Protein AF-0000000070749668 (afdb_homodimer)

Secondary structure (DSSP, 8-state):
-------EEEEEE----GGGHHHHHHHHHHHHHH-GGGEEEEEEEES-B-BTTB-SB-HHHHHHHHHHHHHHHTTS-EEEEEEHHHHHH-TTHHHHHTT-SEEEEEE-GGG-/-------EEEEEE----GGGHHHHHHHHHHHHHH-GGGEEEEEEEES-B-BTTB-SB-HHHHHHHHHHHHHHHTTS-EEEEEEHHHHHH-TTHHHHHTT-SEEEEEE-GGG-

Radius of gyration: 16.84 Å; Cα contacts (8 Å, |Δi|>4): 424; chains: 2; bounding box: 43×41×39 Å

Nearest PDB structures (foldseek):
  1g7v-assembly1_A  TM=6.050E-01  e=1.862E-02  Escherichia coli
  4jte-assembly1_C  TM=5.904E-01  e=2.946E-02  Neisseria meningitidis MC58
  3qpy-assembly1_C  TM=5.844E-01  e=4.366E-02  Neisseria meningitidis MC58
  3sz8-assembly1_B  TM=5.428E-01  e=2.759E-02  Burkholderia pseudomallei 1710b
  8ofw-assembly1_A  TM=6.321E-01  e=1.235E+00  Mycobacterium tuberculosis

Sequence (224 aa):
MAAAAGLRVAVGVQLCDPNRIDAEIKVVCDGYARNPWAVEAVYVGNEDLQNNGFGKYSADQLVGFINRVRSCVGKTPIGSVQRINEWLSANDAWKLANTVDSIGVNIYPFFMMAAAAGLRVAVGVQLCDPNRIDAEIKVVCDGYARNPWAVEAVYVGNEDLQNNGFGKYSADQLVGFINRVRSCVGKTPIGSVQRINEWLSANDAWKLANTVDSIGVNIYPFFM

InterPro domains:
  IPR017853 Glycoside hydrolase superfamily [SSF51445] (2-111)
  IPR050732 Beta-glucan modifying enzymes [PTHR16631] (2-111)

Foldseek 3Di:
DPPPPQQEDEEEAEDDDPVCLVVSLVVLLVVCVVCLVNYQEYAYEAQADDDPNGHPDHLVVSLVSQVSSCVRSDPRFYAHEHEPCCCVPPPCNVSRVVSGPDYHYDYDPVVD/DPPPPQPEDEEEAEDDDPVCLVVSLVVLLVVCVVCLPNYQEYAYEAQADDDPNGHPDHLVVSLVSQVSSCVRSDPRFYAHEHEPCCCVPPPCNVSRVVSGPDYHYDYDPVVD

Solvent-accessible surface area (backbone atoms only — not comparable to full-atom values): 12089 Å² total; per-residue (Å²): 130,80,73,75,79,62,68,36,27,36,37,35,35,36,84,80,48,87,90,40,49,70,60,34,51,50,51,52,39,54,56,41,71,74,46,57,87,48,46,59,28,40,24,46,36,65,54,26,56,45,38,97,90,36,48,80,33,51,44,67,55,48,47,52,51,42,53,58,51,44,71,63,51,61,86,46,45,39,26,34,29,28,36,56,62,36,66,73,64,22,91,47,33,62,61,41,59,72,72,36,60,28,41,30,33,40,43,45,52,87,78,98,130,82,72,75,80,61,68,36,25,36,36,35,36,36,84,82,47,88,92,41,47,70,61,35,50,48,52,53,39,54,56,40,70,74,46,57,88,50,47,59,30,40,24,46,35,64,52,26,58,45,38,97,92,36,48,80,32,51,46,66,56,49,46,52,51,43,53,59,50,43,70,62,50,61,85,47,45,38,26,34,28,29,36,54,63,37,66,72,64,23,91,47,35,63,63,42,61,71,71,37,61,28,40,32,33,40,43,44,49,85,79,98

Structure (mmCIF, N/CA/C/O backbone):
data_AF-0000000070749668-model_v1
#
loop_
_entity.id
_entity.type
_entity.pdbx_description
1 polymer 'glucan endo-1,3-beta-D-glucosidase'
#
loop_
_atom_site.group_PDB
_atom_site.id
_atom_site.type_symbol
_atom_site.label_atom_id
_atom_site.label_alt_id
_atom_site.label_comp_id
_atom_site.label_asym_id
_atom_site.label_entity_id
_atom_site.label_seq_id
_atom_site.pdbx_PDB_ins_code
_atom_site.Cartn_x
_atom_site.Cartn_y
_atom_site.Cartn_z
_atom_site.occupancy
_atom_site.B_iso_or_equiv
_atom_site.auth_seq_id
_atom_site.auth_comp_id
_atom_site.auth_asym_id
_atom_site.auth_atom_id
_atom_site.pdbx_PDB_model_num
ATOM 1 N N . MET A 1 1 ? 26.188 -14.203 13.422 1 19.78 1 MET A N 1
ATOM 2 C CA . MET A 1 1 ? 24.891 -14.203 14.078 1 19.78 1 MET A CA 1
ATOM 3 C C . MET A 1 1 ? 23.844 -13.477 13.234 1 19.78 1 MET A C 1
ATOM 5 O O . MET A 1 1 ? 24.094 -12.359 12.773 1 19.78 1 MET A O 1
ATOM 9 N N . ALA A 1 2 ? 23.125 -14.141 12.273 1 23.97 2 ALA A N 1
ATOM 10 C CA . ALA A 1 2 ? 22.359 -13.68 11.125 1 23.97 2 ALA A CA 1
ATOM 11 C C . ALA A 1 2 ? 21.391 -12.57 11.516 1 23.97 2 A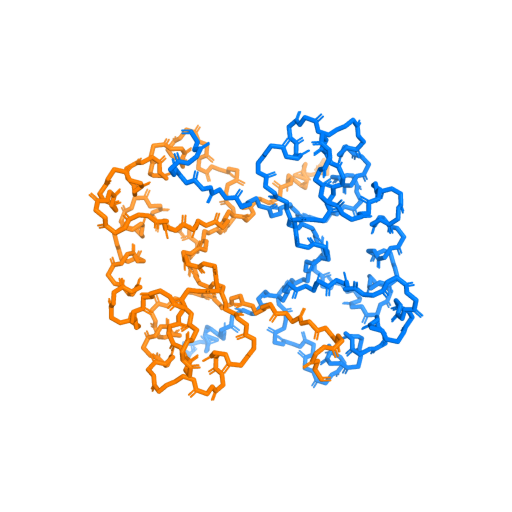LA A C 1
ATOM 13 O O . ALA A 1 2 ? 20.547 -12.758 12.406 1 23.97 2 ALA A O 1
ATOM 14 N N . ALA A 1 3 ? 21.656 -11.375 11.672 1 26.78 3 ALA A N 1
ATOM 15 C CA . ALA A 1 3 ? 20.844 -10.242 12.117 1 26.78 3 ALA A CA 1
ATOM 16 C C . ALA A 1 3 ? 19.391 -10.414 11.695 1 26.78 3 ALA A C 1
ATOM 18 O O . ALA A 1 3 ? 19.109 -10.883 10.594 1 26.78 3 ALA A O 1
ATOM 19 N N . ALA A 1 4 ? 18.359 -10.688 12.539 1 29.36 4 ALA A N 1
ATOM 20 C CA . ALA A 1 4 ? 16.938 -10.961 12.438 1 29.36 4 ALA A CA 1
ATOM 21 C C . ALA A 1 4 ? 16.297 -10.156 11.305 1 29.36 4 ALA A C 1
ATOM 23 O O . ALA A 1 4 ? 16.312 -8.922 11.328 1 29.36 4 ALA A O 1
ATOM 24 N N . ALA A 1 5 ? 16.547 -10.312 10.141 1 37.91 5 ALA A N 1
ATOM 25 C CA . ALA A 1 5 ? 15.992 -9.586 9 1 37.91 5 ALA A CA 1
ATOM 26 C C . ALA A 1 5 ? 14.562 -9.133 9.281 1 37.91 5 ALA A C 1
ATOM 28 O O . ALA A 1 5 ? 13.633 -9.938 9.266 1 37.91 5 ALA A O 1
ATOM 29 N N . GLY A 1 6 ? 14.367 -8.469 10.352 1 44.44 6 GLY A N 1
ATOM 30 C CA . GLY A 1 6 ? 13.133 -7.961 10.93 1 44.44 6 GLY A CA 1
ATOM 31 C C . GLY A 1 6 ? 12.125 -7.516 9.891 1 44.44 6 GLY A C 1
ATOM 32 O O . GLY A 1 6 ? 12.5 -7.023 8.828 1 44.44 6 GLY A O 1
ATOM 33 N N . LEU A 1 7 ? 10.961 -8.172 9.914 1 51 7 LEU A N 1
ATOM 34 C CA . LEU A 1 7 ? 9.812 -7.824 9.078 1 51 7 LEU A CA 1
ATOM 35 C C . LEU A 1 7 ? 9.633 -6.312 9 1 51 7 LEU A C 1
ATOM 37 O O . LEU A 1 7 ? 9.484 -5.652 10.031 1 51 7 LEU A O 1
ATOM 41 N N . ARG A 1 8 ? 9.969 -5.723 7.848 1 68.94 8 ARG A N 1
ATOM 42 C CA . ARG A 1 8 ? 9.727 -4.305 7.602 1 68.94 8 ARG A CA 1
ATOM 43 C C . ARG A 1 8 ? 8.258 -4.039 7.301 1 68.94 8 ARG A C 1
ATOM 45 O O . ARG A 1 8 ? 7.594 -4.855 6.652 1 68.94 8 ARG A O 1
ATOM 52 N N . VAL A 1 9 ? 7.711 -3.117 8.109 1 73.06 9 VAL A N 1
ATOM 53 C CA . VAL A 1 9 ? 6.293 -2.797 7.996 1 73.06 9 VAL A CA 1
ATOM 54 C C . VAL A 1 9 ? 6.117 -1.481 7.242 1 73.06 9 VAL A C 1
ATOM 56 O O . VAL A 1 9 ? 6.738 -0.474 7.586 1 73.06 9 VAL A O 1
ATOM 59 N N . ALA A 1 10 ? 5.492 -1.594 6.148 1 79.5 10 ALA A N 1
ATOM 60 C CA . ALA A 1 10 ? 4.984 -0.386 5.504 1 79.5 10 ALA A CA 1
ATOM 61 C C . ALA A 1 10 ? 3.527 -0.136 5.875 1 79.5 10 ALA A C 1
ATOM 63 O O . ALA A 1 10 ? 2.668 -0.993 5.656 1 79.5 10 ALA A O 1
ATOM 64 N N . VAL A 1 11 ? 3.307 1.024 6.469 1 79.88 11 VAL A N 1
ATOM 65 C CA . VAL A 1 11 ? 1.957 1.322 6.938 1 79.88 11 VAL A CA 1
ATOM 66 C C . VAL A 1 11 ? 1.273 2.279 5.961 1 79.88 11 VAL A C 1
ATOM 68 O O . VAL A 1 11 ? 1.835 3.316 5.605 1 79.88 11 VAL A O 1
ATOM 71 N N . GLY A 1 12 ? 0.168 1.823 5.465 1 81.75 12 GLY A N 1
ATOM 72 C CA . GLY A 1 12 ? -0.733 2.709 4.742 1 81.75 12 GLY A CA 1
ATOM 73 C C . GLY A 1 12 ? -1.832 3.283 5.621 1 81.75 12 GLY A C 1
ATOM 74 O O . GLY A 1 12 ? -2.459 2.557 6.395 1 81.75 12 GLY A O 1
ATOM 75 N N . VAL A 1 13 ? -1.997 4.598 5.543 1 82.38 13 VAL A N 1
ATOM 76 C CA . VAL A 1 13 ? -3.02 5.305 6.309 1 82.38 13 VAL A CA 1
ATOM 77 C C . VAL A 1 13 ? -4.066 5.883 5.363 1 82.38 13 VAL A C 1
ATOM 79 O O . VAL A 1 13 ? -3.734 6.652 4.457 1 82.38 13 VAL A O 1
ATOM 82 N N . GLN A 1 14 ? -5.293 5.453 5.535 1 79.5 14 GLN A N 1
ATOM 83 C CA . GLN A 1 14 ? -6.418 6.066 4.832 1 79.5 14 GLN A CA 1
ATOM 84 C C . GLN A 1 14 ? -7.238 6.945 5.77 1 79.5 14 GLN A C 1
ATOM 86 O O . GLN A 1 14 ? -7.871 6.445 6.703 1 79.5 14 GLN A O 1
ATOM 91 N N . LEU A 1 15 ? -7.102 8.203 5.422 1 80.69 15 LEU A N 1
ATOM 92 C CA . LEU A 1 15 ? -7.93 9.117 6.199 1 80.69 15 LEU A CA 1
ATOM 93 C C . LEU A 1 15 ? -9.367 9.117 5.684 1 80.69 15 LEU A C 1
ATOM 95 O O . LEU A 1 15 ? -9.602 9.242 4.48 1 80.69 15 LEU A O 1
ATOM 99 N N . CYS A 1 16 ? -10.305 8.906 6.492 1 79.69 16 CYS A N 1
ATOM 100 C CA . CYS A 1 16 ? -11.641 8.484 6.082 1 79.69 16 CYS A CA 1
ATOM 101 C C . CYS A 1 16 ? -12.648 9.609 6.262 1 79.69 16 CYS A C 1
ATOM 103 O O . CYS A 1 16 ? -13.516 9.812 5.41 1 79.69 16 CYS A O 1
ATOM 105 N N . ASP A 1 17 ? -12.586 10.289 7.352 1 84.62 17 ASP A N 1
ATOM 106 C CA . ASP A 1 17 ? -13.602 11.281 7.688 1 84.62 17 ASP A CA 1
ATOM 107 C C . ASP A 1 17 ? -13.008 12.688 7.711 1 84.62 17 ASP A C 1
ATOM 109 O O . ASP A 1 17 ? -12.281 13.047 8.633 1 84.62 17 ASP A O 1
ATOM 113 N N . PRO A 1 18 ? -13.43 13.477 6.816 1 84.69 18 PRO A N 1
ATOM 114 C CA . PRO A 1 18 ? -12.883 14.828 6.758 1 84.69 18 PRO A CA 1
ATOM 115 C C . PRO A 1 18 ? -13.133 15.625 8.039 1 84.69 18 PRO A C 1
ATOM 117 O O . PRO A 1 18 ? -12.383 16.562 8.344 1 84.69 18 PRO A O 1
ATOM 120 N N . ASN A 1 19 ? -14.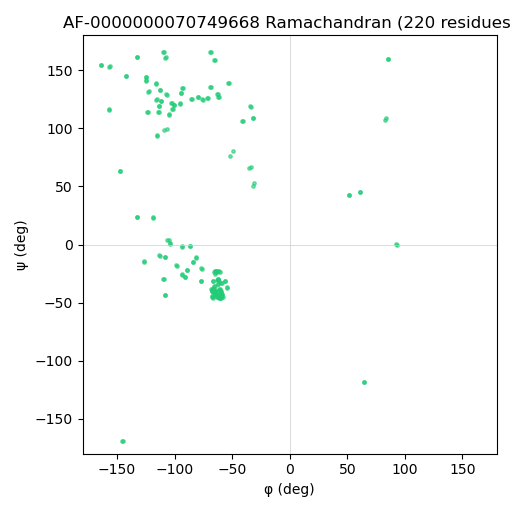133 15.242 8.766 1 89.06 19 ASN A N 1
ATOM 121 C CA . ASN A 1 19 ? -14.461 15.969 9.992 1 89.06 19 ASN A CA 1
ATOM 122 C C . ASN A 1 19 ? -13.664 15.453 11.18 1 89.06 19 ASN A C 1
ATOM 124 O O . ASN A 1 19 ? -13.727 16.031 12.273 1 89.06 19 ASN A O 1
ATOM 128 N N . ARG A 1 20 ? -12.852 14.453 10.922 1 90.81 20 ARG A N 1
ATOM 129 C CA . ARG A 1 20 ? -12.109 13.859 12.023 1 90.81 20 ARG A CA 1
ATOM 130 C C . ARG A 1 20 ? -10.641 13.68 11.664 1 90.81 20 ARG A C 1
ATOM 132 O O . ARG A 1 20 ? -9.953 12.836 12.242 1 90.81 20 ARG A O 1
ATOM 139 N N . ILE A 1 21 ? -10.203 14.43 10.773 1 91.44 21 ILE A N 1
ATOM 140 C CA . ILE A 1 21 ? -8.844 14.281 10.258 1 91.44 21 ILE A CA 1
ATOM 141 C C . ILE A 1 21 ? -7.84 14.484 11.391 1 91.44 21 ILE A C 1
ATOM 143 O O . ILE A 1 21 ? -6.891 13.711 11.531 1 91.44 21 ILE A O 1
ATOM 147 N N . ASP A 1 22 ? -8.125 15.445 12.266 1 92.81 22 ASP A N 1
ATOM 148 C CA . ASP A 1 22 ? -7.211 15.711 13.367 1 92.81 22 ASP A CA 1
ATOM 149 C C . ASP A 1 22 ? -7.082 14.492 14.281 1 92.81 22 ASP A C 1
ATOM 151 O O . ASP A 1 22 ? -5.973 14.094 14.641 1 92.81 22 ASP A O 1
ATOM 155 N N . ALA A 1 23 ? -8.18 13.953 14.57 1 92.5 23 ALA A N 1
ATOM 156 C CA . ALA A 1 23 ? -8.195 12.789 15.453 1 92.5 23 ALA A CA 1
ATOM 157 C C . ALA A 1 23 ? -7.531 11.594 14.773 1 92.5 23 ALA A C 1
ATOM 159 O O . ALA A 1 23 ? -6.801 10.836 15.422 1 92.5 23 ALA A O 1
ATOM 160 N N . GLU A 1 24 ? -7.793 11.438 13.5 1 92.19 24 GLU A N 1
ATOM 161 C CA . GLU A 1 24 ? -7.223 10.312 12.758 1 92.19 24 GLU A CA 1
ATOM 162 C C . GLU A 1 24 ? -5.703 10.422 12.672 1 92.19 24 GLU A C 1
ATOM 164 O O . GLU A 1 24 ? -4.988 9.438 12.883 1 92.19 24 GLU A O 1
ATOM 169 N N . ILE A 1 25 ? -5.207 11.609 12.477 1 94 25 ILE A N 1
ATOM 170 C CA . ILE A 1 25 ? -3.766 11.812 12.406 1 94 25 ILE A CA 1
ATOM 171 C C . ILE A 1 25 ? -3.143 11.57 13.781 1 94 25 ILE A C 1
ATOM 173 O O . ILE A 1 25 ? -2.066 10.977 13.883 1 94 25 ILE A O 1
ATOM 177 N N . LYS A 1 26 ? -3.787 11.977 14.82 1 93.81 26 LYS A N 1
ATOM 178 C CA . LYS A 1 26 ? -3.285 11.719 16.172 1 93.81 26 LYS A CA 1
ATOM 179 C C . LYS A 1 26 ? -3.156 10.219 16.422 1 93.81 26 LYS A C 1
ATOM 181 O O . LYS A 1 26 ? -2.176 9.773 17.016 1 93.81 26 LYS A O 1
ATOM 186 N N . VAL A 1 27 ? -4.121 9.453 15.969 1 90.38 27 VAL A N 1
ATOM 187 C CA . VAL A 1 27 ? -4.105 8.008 16.156 1 90.38 27 VAL A CA 1
ATOM 188 C C . VAL A 1 27 ? -2.898 7.406 15.445 1 90.38 27 VAL A C 1
ATOM 190 O O . VAL A 1 27 ? -2.203 6.547 15.992 1 90.38 27 VAL A O 1
ATOM 193 N N . VAL A 1 28 ? -2.668 7.871 14.234 1 90.88 28 VAL A N 1
ATOM 194 C CA . VAL A 1 28 ? -1.525 7.41 13.453 1 90.88 28 VAL A CA 1
ATOM 195 C C . VAL A 1 28 ? -0.229 7.738 14.188 1 90.88 28 VAL A C 1
ATOM 197 O O . VAL A 1 28 ? 0.634 6.875 14.352 1 90.88 28 VAL A O 1
ATOM 200 N N . CYS A 1 29 ? -0.105 8.953 14.719 1 94.06 29 CYS A N 1
ATOM 201 C CA . CYS A 1 29 ? 1.102 9.414 15.398 1 94.06 29 CYS A CA 1
ATOM 202 C C . CYS A 1 29 ? 1.323 8.641 16.688 1 94.06 29 CYS A C 1
ATOM 204 O O . CYS A 1 29 ? 2.447 8.242 17 1 94.06 29 CYS A O 1
ATOM 206 N N . ASP A 1 30 ? 0.246 8.406 17.406 1 92.94 30 ASP A N 1
ATOM 207 C CA . ASP A 1 30 ? 0.339 7.625 18.641 1 92.94 30 ASP A CA 1
ATOM 208 C C . ASP A 1 30 ? 0.783 6.191 18.344 1 92.94 30 ASP A C 1
ATOM 210 O O . ASP A 1 30 ? 1.607 5.633 19.078 1 92.94 30 ASP A O 1
ATOM 214 N N . GLY A 1 31 ? 0.242 5.59 17.359 1 88.81 31 GLY A N 1
ATOM 215 C CA . GLY A 1 31 ? 0.635 4.246 16.969 1 88.81 31 GLY A CA 1
ATOM 216 C C . GLY A 1 31 ? 2.094 4.145 16.562 1 88.81 31 GLY A C 1
ATOM 217 O O . GLY A 1 31 ? 2.795 3.219 16.969 1 88.81 31 GLY A O 1
ATOM 218 N N . TYR A 1 32 ? 2.512 5.078 15.781 1 91.62 32 TYR A N 1
ATOM 219 C CA . TYR A 1 32 ? 3.906 5.129 15.352 1 91.62 32 TYR A CA 1
ATOM 220 C C . TYR A 1 32 ? 4.836 5.246 16.547 1 91.62 32 TYR A C 1
ATOM 222 O O . TYR A 1 32 ? 5.855 4.555 16.625 1 91.62 32 TYR A O 1
ATOM 230 N N . ALA A 1 33 ? 4.477 6.082 17.5 1 93 33 ALA A N 1
ATOM 231 C CA . ALA A 1 33 ? 5.328 6.367 18.656 1 93 33 ALA A CA 1
ATOM 232 C C . ALA A 1 33 ? 5.547 5.117 19.5 1 93 33 ALA A C 1
ATOM 234 O O . ALA A 1 33 ? 6.562 4.992 20.188 1 93 33 ALA A O 1
ATOM 235 N N . ARG A 1 34 ? 4.668 4.184 19.391 1 90.62 34 ARG A N 1
ATOM 236 C CA . ARG A 1 34 ? 4.766 2.98 20.203 1 90.62 34 ARG A CA 1
ATOM 237 C C . ARG A 1 34 ? 5.824 2.029 19.656 1 90.62 34 ARG A C 1
ATOM 239 O O . ARG A 1 34 ? 6.441 1.274 20.406 1 90.62 34 ARG A O 1
ATOM 246 N N . ASN A 1 35 ? 6.031 2.018 18.344 1 87.5 35 ASN A N 1
ATOM 247 C CA . ASN A 1 35 ? 6.996 1.112 17.719 1 87.5 35 ASN A CA 1
ATOM 248 C C . ASN A 1 35 ? 7.641 1.736 16.484 1 87.5 35 ASN A C 1
ATOM 250 O O . ASN A 1 35 ? 7.586 1.163 15.398 1 87.5 35 ASN A O 1
ATOM 254 N N . PRO A 1 36 ? 8.375 2.822 16.656 1 88.81 36 PRO A N 1
ATOM 255 C CA . PRO A 1 36 ? 8.945 3.49 15.477 1 88.81 36 PRO A CA 1
ATOM 256 C C . PRO A 1 36 ? 9.969 2.625 14.742 1 88.81 36 PRO A C 1
ATOM 258 O O . PRO A 1 36 ? 10.102 2.725 13.523 1 88.81 36 PRO A O 1
ATOM 261 N N . TRP A 1 37 ? 10.547 1.694 15.406 1 87.5 37 TRP A N 1
ATOM 262 C CA . TRP A 1 37 ? 11.602 0.861 14.836 1 87.5 37 TRP A CA 1
ATOM 263 C C . TRP A 1 37 ? 11.008 -0.183 13.891 1 87.5 37 TRP A C 1
ATOM 265 O O . TRP A 1 37 ? 11.719 -0.734 13.047 1 87.5 37 TRP A O 1
ATOM 275 N N . ALA A 1 38 ? 9.727 -0.459 14.055 1 84.06 38 ALA A N 1
ATOM 276 C CA . ALA A 1 38 ? 9.078 -1.491 13.258 1 84.06 38 ALA A CA 1
ATOM 277 C C . ALA A 1 38 ? 8.625 -0.934 11.906 1 84.06 38 ALA A C 1
ATOM 279 O O . ALA A 1 38 ? 8.32 -1.693 10.984 1 84.06 38 ALA A O 1
ATOM 280 N N . VAL A 1 39 ? 8.578 0.406 11.766 1 89.12 39 VAL A N 1
ATOM 281 C CA . VAL A 1 39 ? 7.961 1.033 10.602 1 89.12 39 VAL A CA 1
ATOM 282 C C . VAL A 1 39 ? 9.047 1.462 9.617 1 89.12 39 VAL A C 1
ATOM 284 O O . VAL A 1 39 ? 9.891 2.301 9.938 1 89.12 39 VAL A O 1
ATOM 287 N N . GLU A 1 40 ? 8.945 0.901 8.414 1 88.19 40 GLU A N 1
ATOM 288 C CA . GLU A 1 40 ? 9.938 1.209 7.395 1 88.19 40 GLU A CA 1
ATOM 289 C C . GLU A 1 40 ? 9.508 2.4 6.547 1 88.19 40 GLU A C 1
ATOM 291 O O . GLU A 1 40 ? 10.344 3.127 6.012 1 88.19 40 GLU A O 1
ATOM 296 N N . ALA A 1 41 ? 8.258 2.559 6.461 1 91 41 ALA A N 1
ATOM 297 C CA . ALA A 1 41 ? 7.684 3.664 5.695 1 91 41 ALA A CA 1
ATOM 298 C C . ALA A 1 41 ? 6.219 3.879 6.051 1 91 41 ALA A C 1
ATOM 300 O O . ALA A 1 41 ? 5.539 2.953 6.5 1 91 41 ALA A O 1
ATOM 301 N N . VAL A 1 42 ? 5.75 5.09 5.859 1 93.12 42 VAL A N 1
ATOM 302 C CA . VAL A 1 42 ? 4.344 5.438 6.051 1 93.12 42 VAL A CA 1
ATOM 303 C C . VAL A 1 42 ? 3.777 6.027 4.762 1 93.12 42 VAL A C 1
ATOM 305 O O . VAL A 1 42 ? 4.387 6.914 4.156 1 93.12 42 VAL A O 1
ATOM 308 N N . TYR A 1 43 ? 2.68 5.562 4.359 1 93.5 43 TYR A N 1
ATOM 309 C CA . TYR A 1 43 ? 1.983 6.07 3.184 1 93.5 43 TYR A CA 1
ATOM 310 C C . TYR A 1 43 ? 0.648 6.695 3.568 1 93.5 43 TYR A C 1
ATOM 312 O O . TYR A 1 43 ? -0.191 6.047 4.195 1 93.5 43 TYR A O 1
ATOM 320 N N . VAL A 1 44 ? 0.491 7.941 3.162 1 94.75 44 VAL A N 1
ATOM 321 C CA . VAL A 1 44 ? -0.718 8.68 3.51 1 94.75 44 VAL A CA 1
ATOM 322 C C . VAL A 1 44 ? -1.605 8.828 2.277 1 94.75 44 VAL A C 1
ATOM 324 O O . VAL A 1 44 ? -1.138 9.25 1.216 1 94.75 44 VAL A O 1
ATOM 327 N N . GLY A 1 45 ? -2.861 8.477 2.459 1 90.62 45 GLY A N 1
ATOM 328 C CA . GLY A 1 45 ? -3.791 8.516 1.342 1 90.62 45 GLY A CA 1
ATOM 329 C C . GLY A 1 45 ? -3.729 7.277 0.468 1 90.62 45 GLY A C 1
ATOM 330 O O . GLY A 1 45 ? -2.785 7.102 -0.306 1 90.62 45 GLY A O 1
ATOM 331 N N . ASN A 1 46 ? -4.699 6.434 0.541 1 87.94 46 ASN A N 1
ATOM 332 C CA . ASN A 1 46 ? -4.816 5.23 -0.277 1 87.94 46 ASN A CA 1
ATOM 333 C C . ASN A 1 46 ? -5.902 5.379 -1.339 1 87.94 46 ASN A C 1
ATOM 335 O O . ASN A 1 46 ? -7.09 5.23 -1.043 1 87.94 46 ASN A O 1
ATOM 339 N N . GLU A 1 47 ? -5.406 5.684 -2.506 1 87.88 47 GLU A N 1
ATOM 340 C CA . GLU A 1 47 ? -6.32 5.832 -3.635 1 87.88 47 GLU A CA 1
ATOM 341 C C . GLU A 1 47 ? -7.328 6.953 -3.385 1 87.88 47 GLU A C 1
ATOM 343 O O . GLU A 1 47 ? -8.516 6.801 -3.67 1 87.88 47 GLU A O 1
ATOM 348 N N . ASP A 1 48 ? -6.77 8.133 -2.859 1 91.31 48 ASP A N 1
ATOM 349 C CA . ASP A 1 48 ? -7.648 9.195 -2.373 1 91.31 48 ASP A CA 1
ATOM 350 C C . ASP A 1 48 ? -7.543 10.438 -3.248 1 91.31 48 ASP A C 1
ATOM 352 O O . ASP A 1 48 ? -8.352 11.367 -3.125 1 91.31 48 ASP A O 1
ATOM 356 N N . LEU A 1 49 ? -6.578 10.438 -4.125 1 94.44 49 LEU A N 1
ATOM 357 C CA . LEU A 1 49 ? -6.375 11.633 -4.934 1 94.44 49 LEU A CA 1
ATOM 358 C C . LEU A 1 49 ? -7.5 11.805 -5.949 1 94.44 49 LEU A C 1
ATOM 360 O O . LEU A 1 49 ? -7.793 10.883 -6.715 1 94.44 49 LEU A O 1
ATOM 364 N N . GLN A 1 50 ? -8.078 12.93 -5.922 1 94.19 50 GLN A N 1
ATOM 365 C CA . GLN A 1 50 ? -9.164 13.234 -6.84 1 94.19 50 GLN A CA 1
ATOM 366 C C . GLN A 1 50 ? -8.703 13.172 -8.289 1 94.19 50 GLN A C 1
ATOM 368 O O . GLN A 1 50 ? -7.691 13.781 -8.648 1 94.19 50 GLN A O 1
ATOM 373 N N . ASN A 1 51 ? -9.445 12.383 -9.047 1 93.5 51 ASN A N 1
ATOM 374 C CA . ASN A 1 51 ? -9.211 12.25 -10.477 1 93.5 51 ASN A CA 1
ATOM 375 C C . ASN A 1 51 ? -10.469 11.766 -11.203 1 93.5 51 ASN A C 1
ATOM 377 O O . ASN A 1 51 ? -10.945 10.656 -10.961 1 93.5 51 ASN A O 1
ATOM 381 N N . ASN A 1 52 ? -11.008 12.594 -12.086 1 92.56 52 ASN A N 1
ATOM 382 C CA . ASN A 1 52 ? -12.133 12.242 -12.938 1 92.56 52 ASN A CA 1
ATOM 383 C C . ASN A 1 52 ? -13.297 11.672 -12.125 1 92.56 52 ASN A C 1
ATOM 385 O O . ASN A 1 52 ? -13.852 10.633 -12.469 1 92.56 52 ASN A O 1
ATOM 389 N N . GLY A 1 53 ? -13.609 12.242 -11 1 89.75 53 GLY A N 1
ATOM 390 C CA . GLY A 1 53 ? -14.766 11.875 -10.203 1 89.75 53 GLY A CA 1
ATOM 391 C C . GLY A 1 53 ? -14.445 10.844 -9.141 1 89.75 53 GLY A C 1
ATOM 392 O O . GLY A 1 53 ? -15.328 10.438 -8.375 1 89.75 53 GLY A O 1
ATOM 393 N N . PHE A 1 54 ? -13.156 10.453 -9.125 1 89.31 54 PHE A N 1
ATOM 394 C CA . PHE A 1 54 ? -12.727 9.516 -8.102 1 89.31 54 PHE A CA 1
ATOM 395 C C . PHE A 1 54 ? -11.859 10.211 -7.059 1 89.31 54 PHE A C 1
ATOM 397 O O . PHE A 1 54 ? -11.438 11.352 -7.258 1 89.31 54 PHE A O 1
ATOM 404 N N . GLY A 1 55 ? -11.75 9.539 -5.887 1 90 55 GLY A N 1
ATOM 405 C CA . GLY A 1 55 ? -10.898 10.094 -4.848 1 90 55 GLY A CA 1
ATOM 406 C C . GLY A 1 55 ? -11.602 11.125 -3.98 1 90 55 GLY A C 1
ATOM 407 O O . GLY A 1 55 ? -12.531 11.789 -4.434 1 90 55 GLY A O 1
ATOM 408 N N . LYS A 1 56 ? -11.078 11.359 -2.836 1 91.81 56 LYS A N 1
ATOM 409 C CA . LYS A 1 56 ? -11.766 12.156 -1.828 1 91.81 56 LYS A CA 1
ATOM 410 C C . LYS A 1 56 ? -11.078 13.508 -1.64 1 91.81 56 LYS A C 1
ATOM 412 O O . LYS A 1 56 ? -11.734 14.508 -1.327 1 91.81 56 LYS A O 1
ATOM 417 N N . TYR A 1 57 ? -9.797 13.539 -1.861 1 94.5 57 TYR A N 1
ATOM 418 C CA . TYR A 1 57 ? -9.039 14.719 -1.446 1 94.5 57 TYR A CA 1
ATOM 419 C C . TYR A 1 57 ? -8.266 15.305 -2.617 1 94.5 57 TYR A C 1
ATOM 421 O O . TYR A 1 57 ? -7.809 14.578 -3.5 1 94.5 57 TYR A O 1
ATOM 429 N N . SER A 1 58 ? -8.18 16.625 -2.609 1 95.06 58 SER A N 1
ATOM 430 C CA . SER A 1 58 ? -7.277 17.297 -3.545 1 95.06 58 SER A CA 1
ATOM 431 C C . SER A 1 58 ? -5.816 17.016 -3.197 1 95.06 58 SER A C 1
ATOM 433 O O . SER A 1 58 ? -5.508 16.594 -2.082 1 95.06 58 SER A O 1
ATOM 435 N N . ALA A 1 59 ? -4.926 17.344 -4.168 1 96.19 59 ALA A N 1
ATOM 436 C CA . ALA A 1 59 ? -3.496 17.188 -3.9 1 96.19 59 ALA A CA 1
ATOM 437 C C . ALA A 1 59 ? -3.062 18.078 -2.734 1 96.19 59 ALA A C 1
ATOM 439 O O . ALA A 1 59 ? -2.279 17.641 -1.882 1 96.19 59 ALA A O 1
ATOM 440 N N . ASP A 1 60 ? -3.615 19.281 -2.662 1 97.06 60 ASP A N 1
ATOM 441 C CA . ASP A 1 60 ? -3.246 20.203 -1.588 1 97.06 60 ASP A CA 1
ATOM 442 C C . ASP A 1 60 ? -3.68 19.656 -0.229 1 97.06 60 ASP A C 1
ATOM 444 O O . ASP A 1 60 ? -2.943 19.766 0.753 1 97.06 60 ASP A O 1
ATOM 448 N N . GLN A 1 61 ? -4.844 19.094 -0.179 1 95.75 61 GLN A N 1
ATOM 449 C CA . GLN A 1 61 ? -5.312 18.5 1.066 1 95.75 61 GLN A CA 1
ATOM 450 C C . GLN A 1 61 ? -4.414 17.328 1.485 1 95.75 61 GLN A C 1
ATOM 452 O O . GLN A 1 61 ? -4.004 17.25 2.643 1 95.75 61 GLN A O 1
ATOM 457 N N . LEU A 1 62 ? -4.09 16.484 0.528 1 96.31 62 LEU A N 1
ATOM 458 C CA . LEU A 1 62 ? -3.232 15.344 0.826 1 96.31 62 LEU A CA 1
ATOM 459 C C . LEU A 1 62 ? -1.845 15.805 1.262 1 96.31 62 LEU A C 1
ATOM 461 O O . LEU A 1 62 ? -1.27 15.25 2.201 1 96.31 62 LEU A O 1
ATOM 465 N N . VAL A 1 63 ? -1.293 16.844 0.606 1 97.31 63 VAL A N 1
ATOM 466 C CA . VAL A 1 63 ? -0.004 17.406 0.996 1 97.31 63 V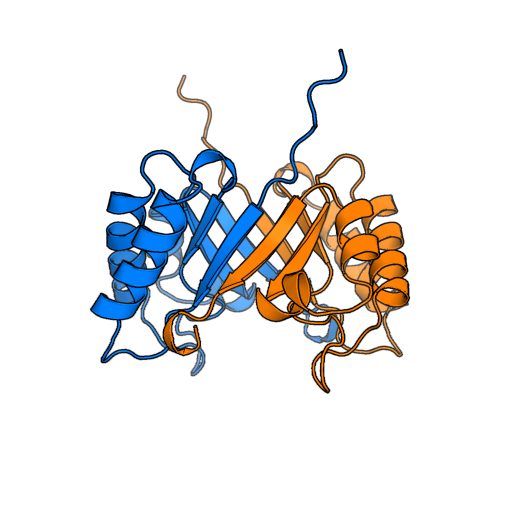AL A CA 1
ATOM 467 C C . VAL A 1 63 ? -0.066 17.891 2.443 1 97.31 63 VAL A C 1
ATOM 469 O O . VAL A 1 63 ? 0.854 17.641 3.227 1 97.31 63 VAL A O 1
ATOM 472 N N . GLY A 1 64 ? -1.173 18.547 2.783 1 96.94 64 GLY A N 1
ATOM 473 C CA . GLY A 1 64 ? -1.356 18.969 4.16 1 96.94 64 GLY A CA 1
ATOM 474 C C . GLY A 1 64 ? -1.351 17.812 5.148 1 96.94 64 GLY A C 1
ATOM 475 O O . GLY A 1 64 ? -0.688 17.891 6.184 1 96.94 64 GLY A O 1
ATOM 476 N N . PHE A 1 65 ? -2.078 16.75 4.824 1 95.94 65 PHE A N 1
ATOM 477 C CA . PHE A 1 65 ? -2.123 15.57 5.688 1 95.94 65 PHE A CA 1
ATOM 478 C C . PHE A 1 65 ? -0.743 14.938 5.812 1 95.94 65 PHE A C 1
ATOM 480 O O . PHE A 1 65 ? -0.316 14.578 6.914 1 95.94 65 PHE A O 1
ATOM 487 N N . ILE A 1 66 ? -0.057 14.836 4.703 1 96.44 66 ILE A N 1
ATOM 488 C CA . ILE A 1 66 ? 1.271 14.242 4.66 1 96.44 66 ILE A CA 1
ATOM 489 C C . ILE A 1 66 ? 2.221 15.016 5.566 1 96.44 66 ILE A C 1
ATOM 491 O O . ILE A 1 66 ? 2.955 14.43 6.363 1 96.44 66 ILE A O 1
ATOM 495 N N . ASN A 1 67 ? 2.182 16.312 5.484 1 97.44 67 ASN A N 1
ATOM 496 C CA . ASN A 1 67 ? 3.074 17.141 6.289 1 97.44 67 ASN A CA 1
ATOM 497 C C . ASN A 1 67 ? 2.777 17 7.777 1 97.44 67 ASN A C 1
ATOM 499 O O . ASN A 1 67 ? 3.695 17.016 8.602 1 97.44 67 ASN A O 1
ATOM 503 N N . ARG A 1 68 ? 1.564 16.859 8.094 1 96.44 68 ARG A N 1
ATOM 504 C CA . ARG A 1 68 ? 1.187 16.672 9.492 1 96.44 68 ARG A CA 1
ATOM 505 C C . ARG A 1 68 ? 1.689 15.328 10.008 1 96.44 68 ARG A C 1
ATOM 507 O O . ARG A 1 68 ? 2.223 15.242 11.117 1 96.44 68 ARG A O 1
ATOM 514 N N . VAL A 1 69 ? 1.525 14.273 9.211 1 96.5 69 VAL A N 1
ATOM 515 C CA . VAL A 1 69 ? 2.008 12.953 9.625 1 96.5 69 VAL A CA 1
ATOM 516 C C . VAL A 1 69 ? 3.535 12.953 9.672 1 96.5 69 VAL A C 1
ATOM 518 O O . VAL A 1 69 ? 4.137 12.398 10.586 1 96.5 69 VAL A O 1
ATOM 521 N N . ARG A 1 70 ? 4.176 13.602 8.695 1 96.75 70 ARG A N 1
ATOM 522 C CA . ARG A 1 70 ? 5.633 13.695 8.648 1 96.75 70 ARG A CA 1
ATOM 523 C C . ARG A 1 70 ? 6.184 14.258 9.953 1 96.75 70 ARG A C 1
ATOM 525 O O . ARG A 1 70 ? 7.219 13.805 10.445 1 96.75 70 ARG A O 1
ATOM 532 N N . SER A 1 71 ? 5.516 15.164 10.508 1 96.81 71 SER A N 1
ATOM 533 C CA . SER A 1 71 ? 5.988 15.828 11.719 1 96.81 71 SER A CA 1
ATOM 534 C C . SER A 1 71 ? 6.098 14.844 12.875 1 96.81 71 SER A C 1
ATOM 536 O O . SER A 1 71 ? 6.914 15.031 13.781 1 96.81 71 SER A O 1
ATOM 538 N N . CYS A 1 72 ? 5.363 13.766 12.82 1 95.12 72 CYS A N 1
ATOM 539 C CA . CYS A 1 72 ? 5.383 12.875 13.977 1 95.12 72 CYS A CA 1
ATOM 540 C C . CYS A 1 72 ? 6.145 11.594 13.664 1 95.12 72 CYS A C 1
ATOM 542 O O . CYS A 1 72 ? 6.488 10.836 14.578 1 95.12 72 CYS A O 1
ATOM 544 N N . VAL A 1 73 ? 6.477 11.375 12.359 1 95.12 73 VAL A N 1
ATOM 545 C CA . VAL A 1 73 ? 7.152 10.117 12.078 1 95.12 73 VAL A CA 1
ATOM 546 C C . VAL A 1 73 ? 8.641 10.359 11.859 1 95.12 73 VAL A C 1
ATOM 548 O O . VAL A 1 73 ? 9.398 9.43 11.562 1 95.12 73 VAL A O 1
ATOM 551 N N . GLY A 1 74 ? 9.062 11.555 11.977 1 92.19 74 GLY A N 1
ATOM 552 C CA . GLY A 1 74 ? 10.477 11.891 11.969 1 92.19 74 GLY A CA 1
ATOM 553 C C . GLY A 1 74 ? 11.164 11.586 10.656 1 92.19 74 GLY A C 1
ATOM 554 O O . GLY A 1 74 ? 10.734 12.055 9.602 1 92.19 74 GLY A O 1
ATOM 555 N N . LYS A 1 75 ? 12.148 10.68 10.742 1 93.38 75 LYS A N 1
ATOM 556 C CA . LYS A 1 75 ? 12.992 10.406 9.586 1 93.38 75 LYS A CA 1
ATOM 557 C C . LYS A 1 75 ? 12.453 9.219 8.789 1 93.38 75 LYS A C 1
ATOM 559 O O . LYS A 1 75 ? 12.984 8.883 7.727 1 93.38 75 LYS A O 1
ATOM 564 N N . THR A 1 76 ? 11.398 8.648 9.281 1 93 76 THR A N 1
ATOM 565 C CA . THR A 1 76 ? 10.805 7.551 8.531 1 93 76 THR A CA 1
ATOM 566 C C . THR A 1 76 ? 10.32 8.031 7.168 1 93 76 THR A C 1
ATOM 568 O O . THR A 1 76 ? 9.617 9.039 7.07 1 93 76 THR A O 1
ATOM 571 N N . PRO A 1 77 ? 10.719 7.297 6.062 1 92.88 77 PRO A N 1
ATOM 572 C CA . PRO A 1 77 ? 10.219 7.68 4.738 1 92.88 77 PRO A CA 1
ATOM 573 C C . PRO A 1 77 ? 8.695 7.773 4.688 1 92.88 77 PRO A C 1
ATOM 575 O O . PRO A 1 77 ? 8 6.957 5.301 1 92.88 77 PRO A O 1
ATOM 578 N N . ILE A 1 78 ? 8.234 8.82 3.988 1 94.12 78 ILE A N 1
ATOM 579 C CA . ILE A 1 78 ? 6.797 9.031 3.854 1 94.12 78 ILE A CA 1
ATOM 580 C C . ILE A 1 78 ? 6.426 9.117 2.375 1 94.12 78 ILE A C 1
ATOM 582 O O . ILE A 1 78 ? 7.191 9.656 1.567 1 94.12 78 ILE A O 1
ATOM 586 N N . GLY A 1 79 ? 5.301 8.531 2.062 1 94.44 79 GLY A N 1
ATOM 587 C CA . GLY A 1 79 ? 4.789 8.523 0.701 1 94.44 79 GLY A CA 1
ATOM 588 C C . GLY A 1 79 ? 3.273 8.594 0.631 1 94.44 79 GLY A C 1
ATOM 589 O O . GLY A 1 79 ? 2.617 8.938 1.617 1 94.44 79 GLY A O 1
ATOM 590 N N . SER A 1 80 ? 2.789 8.359 -0.565 1 94.75 80 SER A N 1
ATOM 591 C CA . SER A 1 80 ? 1.365 8.219 -0.849 1 94.75 80 SER A CA 1
ATOM 592 C C . SER A 1 80 ? 1.109 7.137 -1.891 1 94.75 80 SER A C 1
ATOM 594 O O . SER A 1 80 ? 1.897 6.969 -2.824 1 94.75 80 SER A O 1
ATOM 596 N N . VAL A 1 81 ? -0.023 6.453 -1.686 1 92.38 81 VAL A N 1
ATOM 597 C CA . VAL A 1 81 ? -0.365 5.379 -2.609 1 92.38 81 VAL A CA 1
ATOM 598 C C . VAL A 1 81 ? -1.593 5.77 -3.428 1 92.38 81 VAL A C 1
ATOM 600 O O . VAL A 1 81 ? -2.65 6.066 -2.867 1 92.38 81 VAL A O 1
ATOM 603 N N . GLN A 1 82 ? -1.412 5.738 -4.746 1 92.75 82 GLN A N 1
ATOM 604 C CA . GLN A 1 82 ? -2.496 5.988 -5.691 1 92.75 82 GLN A CA 1
ATOM 605 C C . GLN A 1 82 ? -2.518 4.934 -6.793 1 92.75 82 GLN A C 1
ATOM 607 O O . GLN A 1 82 ? -1.541 4.207 -6.984 1 92.75 82 GLN A O 1
ATOM 612 N N . ARG A 1 83 ? -3.68 4.828 -7.469 1 89.62 83 ARG A N 1
ATOM 613 C CA . ARG A 1 83 ? -3.684 4.023 -8.688 1 89.62 83 ARG A CA 1
ATOM 614 C C . ARG A 1 83 ? -2.799 4.645 -9.758 1 89.62 83 ARG A C 1
ATOM 616 O O . ARG A 1 83 ? -2.533 5.848 -9.727 1 89.62 83 ARG A O 1
ATOM 623 N N . ILE A 1 84 ? -2.436 3.842 -10.617 1 86.88 84 ILE A N 1
ATOM 624 C CA . ILE A 1 84 ? -1.559 4.328 -11.68 1 86.88 84 ILE A CA 1
ATOM 625 C C . ILE A 1 84 ? -2.248 5.457 -12.438 1 86.88 84 ILE A C 1
ATOM 627 O O . ILE A 1 84 ? -1.602 6.426 -12.844 1 86.88 84 ILE A O 1
ATOM 631 N N . ASN A 1 85 ? -3.525 5.449 -12.594 1 88.38 85 ASN A N 1
ATOM 632 C CA . ASN A 1 85 ? -4.254 6.469 -13.344 1 88.38 85 ASN A CA 1
ATOM 633 C C . ASN A 1 85 ? -4.184 7.828 -12.648 1 88.38 85 ASN A C 1
ATOM 635 O O . ASN A 1 85 ? -4.062 8.859 -13.312 1 88.38 85 ASN A O 1
ATOM 639 N N . GLU A 1 86 ? -4.238 7.832 -11.359 1 92.75 86 GLU A N 1
ATOM 640 C CA . GLU A 1 86 ? -4.148 9.102 -10.641 1 92.75 86 GLU A CA 1
ATOM 641 C C . GLU A 1 86 ? -2.764 9.727 -10.789 1 92.75 86 GLU A C 1
ATOM 643 O O . GLU A 1 86 ? -2.641 10.938 -10.969 1 92.75 86 GLU A O 1
ATOM 648 N N . TRP A 1 87 ? -1.759 8.883 -10.75 1 92.19 87 TRP A N 1
ATOM 649 C CA . TRP A 1 87 ? -0.402 9.406 -10.883 1 92.19 87 TRP A CA 1
ATOM 650 C C . TRP A 1 87 ? -0.174 9.977 -12.273 1 92.19 87 TRP A C 1
ATOM 652 O O . TRP A 1 87 ? 0.511 10.992 -12.43 1 92.19 87 TRP A O 1
ATOM 662 N N . LEU A 1 88 ? -0.837 9.398 -13.227 1 89.88 88 LEU A N 1
ATOM 663 C CA . LEU A 1 88 ? -0.542 9.758 -14.609 1 89.88 88 LEU A CA 1
ATOM 664 C C . LEU A 1 88 ? -1.468 10.867 -15.094 1 89.88 88 LEU A C 1
ATOM 666 O O . LEU A 1 88 ? -1.095 11.656 -15.961 1 89.88 88 LEU A O 1
ATOM 670 N N . SER A 1 89 ? -2.682 10.992 -14.508 1 93.19 89 SER A N 1
ATOM 671 C CA . SER A 1 89 ? -3.66 11.828 -15.195 1 93.19 89 SER A CA 1
ATOM 672 C C . SER A 1 89 ? -4.219 12.906 -14.273 1 93.19 89 SER A C 1
ATOM 674 O O . SER A 1 89 ? -4.863 13.852 -14.734 1 93.19 89 SER A O 1
ATOM 676 N N . ALA A 1 90 ? -3.994 12.781 -12.945 1 94.25 90 ALA A N 1
ATOM 677 C CA . ALA A 1 90 ? -4.473 13.859 -12.078 1 94.25 90 ALA A CA 1
ATOM 678 C C . ALA A 1 90 ? -3.662 15.133 -12.289 1 94.25 90 ALA A C 1
ATOM 680 O O . ALA A 1 90 ? -2.43 15.094 -12.328 1 94.25 90 ALA A O 1
ATOM 681 N N . ASN A 1 91 ? -4.285 16.25 -12.383 1 92.25 91 ASN A N 1
ATOM 682 C CA . ASN A 1 91 ? -3.66 17.531 -12.734 1 92.25 91 ASN A CA 1
ATOM 683 C C . ASN A 1 91 ? -2.611 17.938 -11.711 1 92.25 91 ASN A C 1
ATOM 685 O O . ASN A 1 91 ? -1.604 18.562 -12.062 1 92.25 91 ASN A O 1
ATOM 689 N N . ASP A 1 92 ? -2.783 17.594 -10.516 1 94.19 92 ASP A N 1
ATOM 690 C CA . ASP A 1 92 ? -1.9 18.109 -9.477 1 94.19 92 ASP A CA 1
ATOM 691 C C . ASP A 1 92 ? -1.144 16.984 -8.781 1 94.19 92 ASP A C 1
ATOM 693 O O . ASP A 1 92 ? -0.64 17.156 -7.672 1 94.19 92 ASP A O 1
ATOM 697 N N . ALA A 1 93 ? -1.011 15.867 -9.477 1 94.19 93 ALA A N 1
ATOM 698 C CA . ALA A 1 93 ? -0.292 14.734 -8.898 1 94.19 93 ALA A CA 1
ATOM 699 C C . ALA A 1 93 ? 1.166 15.086 -8.625 1 94.19 93 ALA A C 1
ATOM 701 O O . ALA A 1 93 ? 1.775 14.555 -7.695 1 94.19 93 ALA A O 1
ATOM 702 N N . TRP A 1 94 ? 1.706 15.984 -9.422 1 94.62 94 TRP A N 1
ATOM 703 C CA . TRP A 1 94 ? 3.1 16.391 -9.266 1 94.62 94 TRP A CA 1
ATOM 704 C C . TRP A 1 94 ? 3.33 17.047 -7.906 1 94.62 94 TRP A C 1
ATOM 706 O O . TRP A 1 94 ? 4.414 16.922 -7.328 1 94.62 94 TRP A O 1
ATOM 716 N N . LYS A 1 95 ? 2.396 17.75 -7.383 1 96.06 95 LYS A N 1
ATOM 717 C CA . LYS A 1 95 ? 2.52 18.344 -6.051 1 96.06 95 LYS A CA 1
ATOM 718 C C . LYS A 1 95 ? 2.725 17.266 -4.988 1 96.06 95 LYS A C 1
ATOM 720 O O . LYS A 1 95 ? 3.559 17.422 -4.094 1 96.06 95 LYS A O 1
ATOM 725 N N . LEU A 1 96 ? 1.925 16.234 -5.211 1 94.62 96 LEU A N 1
ATOM 726 C CA . LEU A 1 96 ? 2.027 15.117 -4.289 1 94.62 96 LEU A CA 1
ATOM 727 C C . LEU A 1 96 ? 3.377 14.414 -4.426 1 94.62 96 LEU A C 1
ATOM 729 O O . LEU A 1 96 ? 4.055 14.156 -3.43 1 94.62 96 LEU A O 1
ATOM 733 N N . ALA A 1 97 ? 3.801 14.164 -5.645 1 93.69 97 ALA A N 1
ATOM 734 C CA . ALA A 1 97 ? 5.055 13.469 -5.918 1 93.69 97 ALA A CA 1
ATOM 735 C C . ALA A 1 97 ? 6.246 14.258 -5.383 1 93.69 97 ALA A C 1
ATOM 737 O O . ALA A 1 97 ? 7.223 13.672 -4.906 1 93.69 97 ALA A O 1
ATOM 738 N N . ASN A 1 98 ? 6.156 15.555 -5.336 1 95.38 98 ASN A N 1
ATOM 739 C CA . ASN A 1 98 ? 7.25 16.406 -4.887 1 95.38 98 ASN A CA 1
ATOM 740 C C . A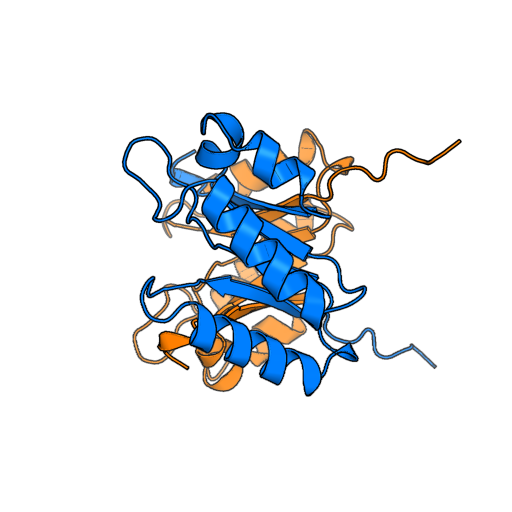SN A 1 98 ? 7.312 16.484 -3.365 1 95.38 98 ASN A C 1
ATOM 742 O O . ASN A 1 98 ? 8.297 16.969 -2.805 1 95.38 98 ASN A O 1
ATOM 746 N N . THR A 1 99 ? 6.363 16.016 -2.764 1 95.69 99 THR A N 1
ATOM 747 C CA . THR A 1 99 ? 6.262 16.172 -1.316 1 95.69 99 THR A CA 1
ATOM 748 C C . THR A 1 99 ? 6.746 14.906 -0.61 1 95.69 99 THR A C 1
ATOM 750 O O . THR A 1 99 ? 7.109 14.945 0.567 1 95.69 99 THR A O 1
ATOM 753 N N . VAL A 1 100 ? 6.793 13.812 -1.4 1 94.75 100 VAL A N 1
ATOM 754 C CA . VAL A 1 100 ? 6.992 12.531 -0.734 1 94.75 100 VAL A CA 1
ATOM 755 C C . VAL A 1 100 ? 8.383 12 -1.056 1 94.75 100 VAL A C 1
ATOM 757 O O . VAL A 1 100 ? 9.055 12.484 -1.971 1 94.75 100 VAL A O 1
ATOM 760 N N . ASP A 1 101 ? 8.766 10.953 -0.222 1 92.5 101 ASP A N 1
ATOM 761 C CA . ASP A 1 101 ? 10.047 10.273 -0.39 1 92.5 101 ASP A CA 1
ATOM 762 C C . ASP A 1 101 ? 9.922 9.094 -1.353 1 92.5 101 ASP A C 1
ATOM 764 O O . ASP A 1 101 ? 10.914 8.641 -1.916 1 92.5 101 ASP A O 1
ATOM 768 N N . SER A 1 102 ? 8.688 8.641 -1.463 1 90.12 102 SER A N 1
ATOM 769 C CA . SER A 1 102 ? 8.383 7.523 -2.354 1 90.12 102 SER A CA 1
ATOM 770 C C . SER A 1 102 ? 6.918 7.539 -2.783 1 90.12 102 SER A C 1
ATOM 772 O O . SER A 1 102 ? 6.066 8.086 -2.082 1 90.12 102 SER A O 1
ATOM 774 N N . ILE A 1 103 ? 6.73 6.953 -3.957 1 92.94 103 ILE A N 1
ATOM 775 C CA . ILE A 1 103 ? 5.355 6.844 -4.43 1 92.94 103 ILE A CA 1
ATOM 776 C C . ILE A 1 103 ? 4.934 5.375 -4.449 1 92.94 103 ILE A C 1
ATOM 778 O O . ILE A 1 103 ? 5.723 4.5 -4.805 1 92.94 103 ILE A O 1
ATOM 782 N N . GLY A 1 104 ? 3.74 5.105 -3.902 1 92.31 104 GLY A N 1
ATOM 783 C CA . GLY A 1 104 ? 3.066 3.828 -4.082 1 92.31 104 GLY A CA 1
ATOM 784 C C . GLY A 1 104 ? 2.088 3.826 -5.242 1 92.31 104 GLY A C 1
ATOM 785 O O . GLY A 1 104 ? 1.338 4.785 -5.43 1 92.31 104 GLY A O 1
ATOM 786 N N . VAL A 1 105 ? 2.195 2.732 -6.012 1 90.62 105 VAL A N 1
ATOM 787 C CA . VAL A 1 105 ? 1.326 2.633 -7.18 1 90.62 105 VAL A CA 1
ATOM 788 C C . VAL A 1 105 ? 0.507 1.346 -7.105 1 90.62 105 VAL A C 1
ATOM 790 O O . VAL A 1 105 ? 1.065 0.246 -7.117 1 90.62 105 VAL A O 1
ATOM 793 N N . ASN A 1 106 ? -0.812 1.484 -6.961 1 88.38 106 ASN A N 1
ATOM 794 C CA . ASN A 1 106 ? -1.692 0.326 -7.074 1 88.38 106 ASN A CA 1
ATOM 795 C C . ASN A 1 106 ? -2.074 0.051 -8.523 1 88.38 106 ASN A C 1
ATOM 797 O O . ASN A 1 106 ? -2.543 0.948 -9.227 1 88.38 106 ASN A O 1
ATOM 801 N N . ILE A 1 107 ? -1.789 -1.181 -8.883 1 86.69 107 ILE A N 1
ATOM 802 C CA . ILE A 1 107 ? -2.154 -1.586 -10.234 1 86.69 107 ILE A CA 1
ATOM 803 C C . ILE A 1 107 ? -3.191 -2.705 -10.172 1 86.69 107 ILE A C 1
ATOM 805 O O . ILE A 1 107 ? -3.121 -3.58 -9.312 1 86.69 107 ILE A O 1
ATOM 809 N N . TYR A 1 108 ? -4.195 -2.639 -11.055 1 85.12 108 TYR A N 1
ATOM 810 C CA . TYR A 1 108 ? -5.215 -3.652 -11.297 1 85.12 108 TYR A CA 1
ATOM 811 C C . TYR A 1 108 ? -5.094 -4.223 -12.703 1 85.12 108 TYR A C 1
ATOM 813 O O . TYR A 1 108 ? -5.605 -3.639 -13.664 1 85.12 108 TYR A O 1
ATOM 821 N N . PRO A 1 109 ? -4.375 -5.289 -12.688 1 80.62 109 PRO A N 1
ATOM 822 C CA . PRO A 1 109 ? -3.99 -5.766 -14.016 1 80.62 109 PRO A CA 1
ATOM 823 C C . PRO A 1 109 ? -5.191 -6.02 -14.93 1 80.62 109 PRO A C 1
ATOM 825 O O . PRO A 1 109 ? -5.098 -5.852 -16.141 1 80.62 109 PRO A O 1
ATOM 828 N N . PHE A 1 110 ? -6.344 -6.422 -14.359 1 75.5 110 PHE A N 1
ATOM 829 C CA . PHE A 1 110 ? -7.52 -6.621 -15.195 1 75.5 110 PHE A CA 1
ATOM 830 C C . PHE A 1 110 ? -8 -5.301 -15.789 1 75.5 110 PHE A C 1
ATOM 832 O O . PHE A 1 110 ? -8.617 -5.281 -16.859 1 75.5 110 PHE A O 1
ATOM 839 N N . PHE A 1 111 ? -7.652 -4.285 -15.141 1 65.69 111 PHE A N 1
ATOM 840 C CA . PHE A 1 111 ? -8.18 -3.002 -15.586 1 65.69 111 PHE A CA 1
ATOM 841 C C . PHE A 1 111 ? -7.102 -2.184 -16.281 1 65.69 111 PHE A C 1
ATOM 843 O O . PHE A 1 111 ? -7.285 -0.992 -16.547 1 65.69 111 PHE A O 1
ATOM 850 N N . MET A 1 112 ? -6.035 -2.9 -16.359 1 57.78 112 MET A N 1
ATOM 851 C CA . MET A 1 112 ? -5.008 -2.176 -17.109 1 57.78 112 MET A CA 1
ATOM 852 C C . MET A 1 112 ? -5.082 -2.5 -18.594 1 57.78 112 MET A C 1
ATOM 854 O O . MET A 1 112 ? -5.582 -3.561 -18.984 1 57.78 112 MET A O 1
ATOM 858 N N . MET B 1 1 ? 28.062 15.508 -5.492 1 19.91 1 MET B N 1
ATOM 859 C CA . MET B 1 1 ? 27.109 15.461 -6.586 1 19.91 1 MET B CA 1
ATOM 860 C C . MET B 1 1 ? 25.844 14.703 -6.176 1 19.91 1 MET B C 1
ATOM 862 O O . MET B 1 1 ? 25.938 13.594 -5.648 1 19.91 1 MET B O 1
ATOM 866 N N . ALA B 1 2 ? 24.812 15.344 -5.594 1 23.75 2 ALA B N 1
ATOM 867 C CA . ALA B 1 2 ? 23.703 14.883 -4.758 1 23.75 2 ALA B CA 1
ATOM 868 C C . ALA B 1 2 ? 22.969 13.727 -5.414 1 23.75 2 ALA B C 1
ATOM 870 O O . ALA B 1 2 ? 22.438 13.867 -6.52 1 23.75 2 ALA B O 1
ATOM 871 N N . ALA B 1 3 ? 23.359 12.547 -5.469 1 27.31 3 ALA B N 1
ATOM 872 C CA . ALA B 1 3 ? 22.781 11.391 -6.137 1 27.31 3 ALA B CA 1
ATOM 873 C C . ALA B 1 3 ? 21.25 11.484 -6.18 1 27.31 3 ALA B C 1
ATOM 875 O O . ALA B 1 3 ? 20.625 11.906 -5.207 1 27.31 3 ALA B O 1
ATOM 876 N N . ALA B 1 4 ? 20.5 11.719 -7.301 1 29.64 4 ALA B N 1
ATOM 877 C CA . ALA B 1 4 ? 19.109 11.922 -7.648 1 29.64 4 ALA B CA 1
ATOM 878 C C . ALA B 1 4 ? 18.188 11.094 -6.746 1 29.64 4 ALA B C 1
ATOM 880 O O . ALA B 1 4 ? 18.25 9.859 -6.746 1 29.64 4 ALA B O 1
ATOM 881 N N . ALA B 1 5 ? 18.047 11.289 -5.562 1 38.12 5 ALA B N 1
ATOM 882 C CA . ALA B 1 5 ? 17.219 10.547 -4.613 1 38.12 5 ALA B CA 1
ATOM 883 C C . ALA B 1 5 ? 15.969 10 -5.293 1 38.12 5 ALA B C 1
ATOM 885 O O . ALA B 1 5 ? 15.031 10.758 -5.562 1 38.12 5 ALA B O 1
ATOM 886 N N . GLY B 1 6 ? 16.141 9.344 -6.387 1 44.56 6 GLY B N 1
ATOM 887 C CA . GLY B 1 6 ? 15.156 8.758 -7.293 1 44.56 6 GLY B CA 1
ATOM 888 C C . GLY B 1 6 ? 13.922 8.234 -6.582 1 44.56 6 GLY B C 1
ATOM 889 O O . GLY B 1 6 ? 14.008 7.754 -5.449 1 44.56 6 GLY B O 1
ATOM 890 N N . LEU B 1 7 ? 12.773 8.82 -6.934 1 51.09 7 LEU B N 1
ATOM 891 C CA . LEU B 1 7 ? 11.469 8.391 -6.457 1 51.09 7 LEU B CA 1
ATOM 892 C C . LEU B 1 7 ? 11.367 6.871 -6.43 1 51.09 7 LEU B C 1
ATOM 894 O O . LEU B 1 7 ? 11.562 6.215 -7.453 1 51.09 7 LEU B O 1
ATOM 898 N N . ARG B 1 8 ? 11.414 6.297 -5.219 1 69.06 8 ARG B N 1
ATOM 899 C CA . ARG B 1 8 ? 11.211 4.863 -5.039 1 69.06 8 ARG B CA 1
ATOM 900 C C . ARG B 1 8 ? 9.734 4.5 -5.172 1 69.06 8 ARG B C 1
ATOM 902 O O . ARG B 1 8 ? 8.859 5.262 -4.754 1 69.06 8 ARG B O 1
ATOM 909 N N . VAL B 1 9 ? 9.508 3.561 -6.109 1 73.25 9 VAL B N 1
ATOM 910 C CA . VAL B 1 9 ? 8.141 3.148 -6.402 1 73.25 9 VAL B CA 1
ATOM 911 C C . VAL B 1 9 ? 7.844 1.814 -5.723 1 73.25 9 VAL B C 1
ATOM 913 O O . VAL B 1 9 ? 8.602 0.852 -5.871 1 73.25 9 VAL B O 1
ATOM 916 N N . ALA B 1 10 ? 6.93 1.871 -4.852 1 79.56 10 ALA B N 1
ATOM 917 C CA . ALA B 1 10 ? 6.344 0.626 -4.363 1 79.56 10 ALA B CA 1
ATOM 918 C C . ALA B 1 10 ? 5.066 0.286 -5.125 1 79.56 10 ALA B C 1
ATOM 920 O O . ALA B 1 10 ? 4.129 1.087 -5.168 1 79.56 10 ALA B O 1
ATOM 921 N N . VAL B 1 11 ? 5.09 -0.888 -5.734 1 79.94 11 VAL B N 1
ATOM 922 C CA . VAL B 1 11 ? 3.945 -1.271 -6.555 1 79.94 11 VAL B CA 1
ATOM 923 C C . VAL B 1 11 ? 3.084 -2.281 -5.797 1 79.94 11 VAL B C 1
ATOM 925 O O . VAL B 1 11 ? 3.594 -3.283 -5.289 1 79.94 11 VAL B O 1
ATOM 928 N N . GLY B 1 12 ? 1.858 -1.906 -5.625 1 82.12 12 GLY B N 1
ATOM 929 C CA . GLY B 1 12 ? 0.855 -2.857 -5.172 1 82.12 12 GLY B CA 1
ATOM 930 C C . GLY B 1 12 ? 0.083 -3.494 -6.312 1 82.12 12 GLY B C 1
ATOM 931 O O . GLY B 1 12 ? -0.356 -2.805 -7.234 1 82.12 12 GLY B O 1
ATOM 932 N N . VAL B 1 13 ? -0.015 -4.82 -6.277 1 82.94 13 VAL B N 1
ATOM 933 C CA . VAL B 1 13 ? -0.737 -5.586 -7.285 1 82.94 13 VAL B CA 1
ATOM 934 C C . VAL B 1 13 ? -1.962 -6.246 -6.66 1 82.94 13 VAL B C 1
ATOM 936 O O . VAL B 1 13 ? -1.84 -7.008 -5.699 1 82.94 13 VAL B O 1
ATOM 939 N N . GLN B 1 14 ? -3.115 -5.887 -7.164 1 80.12 14 GLN B N 1
ATOM 940 C CA . GLN B 1 14 ? -4.344 -6.578 -6.789 1 80.12 14 GLN B CA 1
ATOM 941 C C . GLN B 1 14 ? -4.82 -7.5 -7.906 1 80.12 14 GLN B C 1
ATOM 943 O O . GLN B 1 14 ? -5.211 -7.035 -8.977 1 80.12 14 GLN B O 1
ATOM 948 N N . LEU B 1 15 ? -4.695 -8.742 -7.527 1 81.44 15 LEU B N 1
ATOM 949 C CA . LEU B 1 15 ? -5.219 -9.703 -8.492 1 81.44 15 LEU B CA 1
ATOM 950 C C . LEU B 1 15 ? -6.734 -9.812 -8.391 1 81.44 15 LEU B C 1
ATOM 952 O O . LEU B 1 15 ? -7.277 -9.977 -7.297 1 81.44 15 LEU B O 1
ATOM 956 N N . CYS B 1 16 ? -7.426 -9.656 -9.43 1 80.38 16 CYS B N 1
ATOM 957 C CA . CYS B 1 16 ? -8.844 -9.328 -9.398 1 80.38 16 CYS B CA 1
ATOM 958 C C . CYS B 1 16 ? -9.695 -10.516 -9.836 1 80.38 16 CYS B C 1
ATOM 960 O O . CYS B 1 16 ? -10.742 -10.781 -9.242 1 80.38 16 CYS B O 1
ATOM 962 N N . ASP B 1 17 ? -9.297 -11.18 -10.859 1 84.81 17 ASP B N 1
ATOM 963 C CA . ASP B 1 17 ? -10.109 -12.234 -11.453 1 84.81 17 ASP B CA 1
ATOM 964 C C . ASP B 1 17 ? -9.445 -13.594 -11.289 1 84.81 17 ASP B C 1
ATOM 966 O O . ASP B 1 17 ? -8.469 -13.898 -11.977 1 84.81 17 ASP B O 1
ATOM 970 N N . PRO B 1 18 ? -10.047 -14.422 -10.539 1 84.75 18 PRO B N 1
ATOM 971 C CA . PRO B 1 18 ? -9.445 -15.742 -10.32 1 84.75 18 PRO B CA 1
ATOM 972 C C . PRO B 1 18 ? -9.289 -16.547 -11.609 1 84.75 18 PRO B C 1
ATOM 974 O O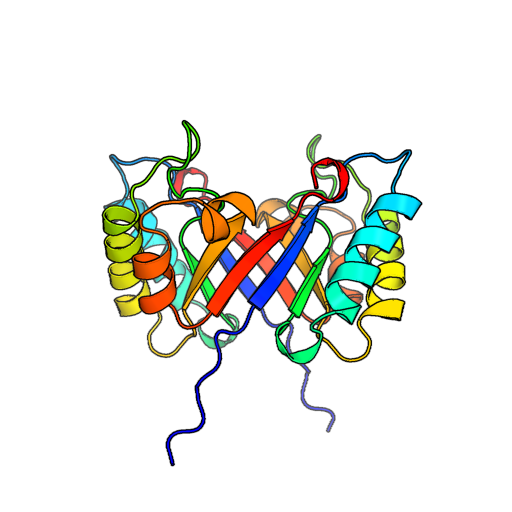 . PRO B 1 18 ? -8.422 -17.422 -11.695 1 84.75 18 PRO B O 1
ATOM 977 N N . ASN B 1 19 ? -10.078 -16.219 -12.586 1 89.25 19 ASN B N 1
ATOM 978 C CA . ASN B 1 19 ? -10.008 -16.953 -13.844 1 89.25 19 ASN B CA 1
ATOM 979 C C . ASN B 1 19 ? -8.953 -16.375 -14.773 1 89.25 19 ASN B C 1
ATOM 981 O O . ASN B 1 19 ? -8.68 -16.938 -15.836 1 89.25 19 ASN B O 1
ATOM 985 N N . ARG B 1 20 ? -8.312 -15.328 -14.336 1 90.81 20 ARG B N 1
ATOM 986 C CA . ARG B 1 20 ? -7.336 -14.672 -15.195 1 90.81 20 ARG B CA 1
ATOM 987 C C . ARG B 1 20 ? -6.035 -14.398 -14.445 1 90.81 20 ARG B C 1
ATOM 989 O O . ARG B 1 20 ? -5.273 -13.508 -14.82 1 90.81 20 ARG B O 1
ATOM 996 N N . ILE B 1 21 ? -5.797 -15.125 -13.461 1 91.5 21 ILE B N 1
ATOM 997 C CA . ILE B 1 21 ? -4.645 -14.898 -12.602 1 91.5 21 ILE B CA 1
ATOM 998 C C . ILE B 1 21 ? -3.359 -15.016 -13.414 1 91.5 21 ILE B C 1
ATOM 1000 O O . ILE B 1 21 ? -2.459 -14.18 -13.297 1 91.5 21 ILE B O 1
ATOM 1004 N N . ASP B 1 22 ? -3.332 -15.992 -14.312 1 92.88 22 ASP B N 1
ATOM 1005 C CA . ASP B 1 22 ? -2.137 -16.188 -15.125 1 92.88 22 ASP B CA 1
ATOM 1006 C C . ASP B 1 22 ? -1.846 -14.953 -15.977 1 92.88 22 ASP B C 1
ATOM 1008 O O . ASP B 1 22 ? -0.71 -14.477 -16.016 1 92.88 22 ASP B O 1
ATOM 1012 N N . ALA B 1 23 ? -2.863 -14.484 -16.562 1 92.5 23 ALA B N 1
ATOM 1013 C CA . ALA B 1 23 ? -2.713 -13.312 -17.422 1 92.5 23 ALA B CA 1
ATOM 1014 C C . ALA B 1 23 ? -2.338 -12.078 -16.594 1 92.5 23 ALA B C 1
ATOM 1016 O O . ALA B 1 23 ? -1.516 -11.266 -17.031 1 92.5 23 ALA B O 1
ATOM 1017 N N . GLU B 1 24 ? -2.941 -11.953 -15.445 1 92.31 24 GLU B N 1
ATOM 1018 C CA . GLU B 1 24 ? -2.668 -10.805 -14.594 1 92.31 24 GLU B CA 1
ATOM 1019 C C . GLU B 1 24 ? -1.225 -10.82 -14.094 1 92.31 24 GLU B C 1
ATOM 1021 O O . GLU B 1 24 ? -0.548 -9.789 -14.109 1 92.31 24 GLU B O 1
ATOM 1026 N N . ILE B 1 25 ? -0.723 -11.969 -13.75 1 94 25 ILE B N 1
ATOM 1027 C CA . ILE B 1 25 ? 0.657 -12.086 -13.289 1 94 25 ILE B CA 1
ATOM 1028 C C . ILE B 1 25 ? 1.613 -11.781 -14.445 1 94 25 ILE B C 1
ATOM 1030 O O . ILE B 1 25 ? 2.635 -11.117 -14.25 1 94 25 ILE B O 1
ATOM 1034 N N . LYS B 1 26 ? 1.297 -12.227 -15.609 1 93.88 26 LYS B N 1
ATOM 1035 C CA . LYS B 1 26 ? 2.129 -11.922 -16.766 1 93.88 26 LYS B CA 1
ATOM 1036 C C . LYS B 1 26 ? 2.223 -10.414 -17 1 93.88 26 LYS B C 1
ATOM 1038 O O . LYS B 1 26 ? 3.297 -9.891 -17.297 1 93.88 26 LYS B O 1
ATOM 1043 N N . VAL B 1 27 ? 1.115 -9.719 -16.828 1 90.44 27 VAL B N 1
ATOM 1044 C CA . VAL B 1 27 ? 1.085 -8.273 -17.031 1 90.44 27 VAL B CA 1
ATOM 1045 C C . VAL B 1 27 ? 2.008 -7.602 -16.016 1 90.44 27 VAL B C 1
ATOM 1047 O O . VAL B 1 27 ? 2.768 -6.695 -16.359 1 90.44 27 VAL B O 1
ATOM 1050 N N . VAL B 1 28 ? 1.935 -8.055 -14.781 1 91 28 VAL B N 1
ATOM 1051 C CA . VAL B 1 28 ? 2.785 -7.527 -13.719 1 91 28 VAL B CA 1
ATOM 1052 C C . VAL B 1 28 ? 4.254 -7.758 -14.07 1 91 28 VAL B C 1
ATOM 1054 O O . VAL B 1 28 ? 5.066 -6.836 -14 1 91 28 VAL B O 1
ATOM 1057 N N . CYS B 1 29 ? 4.605 -8.969 -14.531 1 94.19 29 CYS B N 1
ATOM 1058 C CA . CYS B 1 29 ? 5.98 -9.336 -14.844 1 94.19 29 CYS B CA 1
ATOM 1059 C C . CYS B 1 29 ? 6.496 -8.539 -16.047 1 94.19 29 CYS B C 1
ATOM 1061 O O . CYS B 1 29 ? 7.633 -8.062 -16.031 1 94.19 29 CYS B O 1
ATOM 1063 N N . ASP B 1 30 ? 5.648 -8.383 -17.031 1 93.06 30 ASP B N 1
ATOM 1064 C CA . ASP B 1 30 ? 6.023 -7.586 -18.188 1 93.06 30 ASP B CA 1
ATOM 1065 C C . ASP B 1 30 ? 6.27 -6.129 -17.812 1 93.06 30 ASP B C 1
ATOM 1067 O O . ASP B 1 30 ? 7.223 -5.508 -18.281 1 93.06 30 ASP B O 1
ATOM 1071 N N . GLY B 1 31 ? 5.438 -5.574 -17.016 1 88.81 31 GLY B N 1
ATOM 1072 C CA . GLY B 1 31 ? 5.613 -4.207 -16.531 1 88.81 31 GLY B CA 1
ATOM 1073 C C . GLY B 1 31 ? 6.895 -4.012 -15.742 1 88.81 31 GLY B C 1
ATOM 1074 O O . GLY B 1 31 ? 7.617 -3.035 -15.961 1 88.81 31 GLY B O 1
ATOM 1075 N N . TYR B 1 32 ? 7.141 -4.914 -14.875 1 91.62 32 TYR B N 1
ATOM 1076 C CA . TYR B 1 32 ? 8.359 -4.871 -14.078 1 91.62 32 TYR B CA 1
ATOM 1077 C C . TYR B 1 32 ? 9.594 -4.914 -14.969 1 91.62 32 TYR B C 1
ATOM 1079 O O . TYR B 1 32 ? 10.547 -4.156 -14.766 1 91.62 32 TYR B O 1
ATOM 1087 N N . ALA B 1 33 ? 9.578 -5.762 -15.969 1 93 33 ALA B N 1
ATOM 1088 C CA . ALA B 1 33 ? 10.734 -5.98 -16.828 1 93 33 ALA B CA 1
ATOM 1089 C C . ALA B 1 33 ? 11.094 -4.711 -17.594 1 93 33 ALA B C 1
ATOM 1091 O O . ALA B 1 33 ? 12.25 -4.516 -17.984 1 93 33 ALA B O 1
ATOM 1092 N N . ARG B 1 34 ? 10.164 -3.836 -17.75 1 90.62 34 ARG B N 1
ATOM 1093 C CA . ARG B 1 34 ? 10.406 -2.623 -18.516 1 90.62 34 ARG B CA 1
ATOM 1094 C C . ARG B 1 34 ? 11.203 -1.609 -17.719 1 90.62 34 ARG B C 1
ATOM 1096 O O . ARG B 1 34 ? 11.961 -0.816 -18.281 1 90.62 34 ARG B O 1
ATOM 1103 N N . ASN B 1 35 ? 11.039 -1.597 -16.406 1 87.5 35 ASN B N 1
ATOM 1104 C CA . ASN B 1 35 ? 11.734 -0.637 -15.547 1 87.5 35 ASN B CA 1
ATOM 1105 C C . ASN B 1 35 ? 12.047 -1.227 -14.18 1 87.5 35 ASN B C 1
ATOM 1107 O O . ASN B 1 35 ? 11.656 -0.666 -13.156 1 87.5 35 ASN B O 1
ATOM 1111 N N . PRO B 1 36 ? 12.867 -2.262 -14.109 1 88.88 36 PRO B N 1
ATOM 1112 C CA . PRO B 1 36 ? 13.133 -2.902 -12.82 1 88.88 36 PRO B CA 1
ATOM 1113 C C . PRO B 1 36 ? 13.852 -1.979 -11.836 1 88.88 36 PRO B C 1
ATOM 1115 O O . PRO B 1 36 ? 13.648 -2.082 -10.625 1 88.88 36 PRO B O 1
ATOM 1118 N N . TRP B 1 37 ? 14.523 -1.007 -12.328 1 87.5 37 TRP B N 1
ATOM 1119 C CA . TRP B 1 37 ? 15.32 -0.114 -11.492 1 87.5 37 TRP B CA 1
ATOM 1120 C C . TRP B 1 37 ? 14.43 0.887 -10.766 1 87.5 37 TRP B C 1
ATOM 1122 O O . TRP B 1 37 ? 14.836 1.479 -9.766 1 87.5 37 TRP B O 1
ATOM 1132 N N . ALA B 1 38 ? 13.219 1.081 -11.281 1 84.25 38 ALA B N 1
ATOM 1133 C CA . ALA B 1 38 ? 12.305 2.062 -10.703 1 84.25 38 ALA B CA 1
ATOM 1134 C C . ALA B 1 38 ? 11.531 1.467 -9.531 1 84.25 38 ALA B C 1
ATOM 1136 O O . ALA B 1 38 ? 10.938 2.199 -8.734 1 84.25 38 ALA B O 1
ATOM 1137 N N . VAL B 1 39 ? 11.547 0.124 -9.391 1 89.19 39 VAL B N 1
ATOM 1138 C CA . VAL B 1 39 ? 10.68 -0.55 -8.438 1 89.19 39 VAL B CA 1
ATOM 1139 C C . VAL B 1 39 ? 11.469 -0.915 -7.184 1 89.19 39 VAL B C 1
ATOM 1141 O O . VAL B 1 39 ? 12.422 -1.698 -7.25 1 89.19 39 VAL B O 1
ATOM 1144 N N . GLU B 1 40 ? 11.008 -0.371 -6.062 1 88.12 40 GLU B N 1
ATOM 1145 C CA . GLU B 1 40 ? 11.703 -0.619 -4.805 1 88.12 40 GLU B CA 1
ATOM 1146 C C . GLU B 1 40 ? 11.133 -1.844 -4.094 1 88.12 40 GLU B C 1
ATOM 1148 O O . GLU B 1 40 ? 1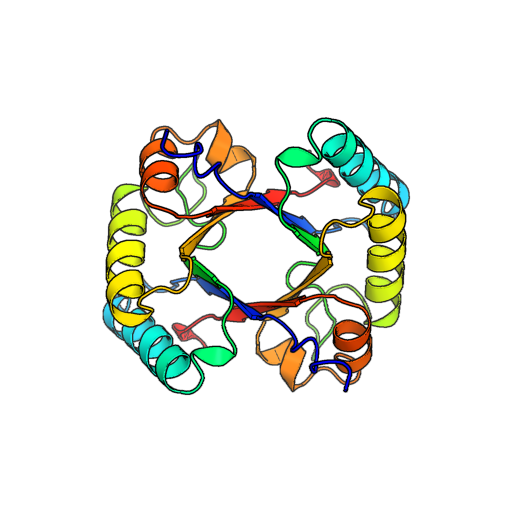1.844 -2.514 -3.338 1 88.12 40 GLU B O 1
ATOM 1153 N N . ALA B 1 41 ? 9.93 -2.086 -4.344 1 91.06 41 ALA B N 1
ATOM 1154 C CA . ALA B 1 41 ? 9.25 -3.232 -3.752 1 91.06 41 ALA B CA 1
ATOM 1155 C C . ALA B 1 41 ? 7.949 -3.541 -4.492 1 91.06 41 ALA B C 1
ATOM 1157 O O . ALA B 1 41 ? 7.363 -2.66 -5.121 1 91.06 41 ALA B O 1
ATOM 1158 N N . VAL B 1 42 ? 7.531 -4.785 -4.43 1 93.19 42 VAL B N 1
ATOM 1159 C CA . VAL B 1 42 ? 6.258 -5.223 -5 1 93.19 42 VAL B CA 1
ATOM 1160 C C . VAL B 1 42 ? 5.398 -5.859 -3.91 1 93.19 42 VAL B C 1
ATOM 1162 O O . VAL B 1 42 ? 5.875 -6.703 -3.146 1 93.19 42 VAL B O 1
ATOM 1165 N N . TYR B 1 43 ? 4.199 -5.477 -3.84 1 93.56 43 TYR B N 1
ATOM 1166 C CA . TYR B 1 43 ? 3.24 -6.039 -2.896 1 93.56 43 TYR B CA 1
ATOM 1167 C C . TYR B 1 43 ? 2.107 -6.746 -3.627 1 93.56 43 TYR B C 1
ATOM 1169 O O . TYR B 1 43 ? 1.427 -6.148 -4.461 1 93.56 43 TYR B O 1
ATOM 1177 N N . VAL B 1 44 ? 1.932 -8.008 -3.27 1 94.81 44 VAL B N 1
ATOM 1178 C CA . VAL B 1 44 ? 0.917 -8.82 -3.932 1 94.81 44 VAL B CA 1
ATOM 1179 C C . VAL B 1 44 ? -0.266 -9.039 -2.99 1 94.81 44 VAL B C 1
ATOM 1181 O O . VAL B 1 44 ? -0.086 -9.445 -1.841 1 94.81 44 VAL B O 1
ATOM 1184 N N . GLY B 1 45 ? -1.438 -8.742 -3.514 1 90.75 45 GLY B N 1
ATOM 1185 C CA . GLY B 1 45 ? -2.635 -8.844 -2.693 1 90.75 45 GLY B CA 1
ATOM 1186 C C . GLY B 1 45 ? -2.887 -7.609 -1.848 1 90.75 45 GLY B C 1
ATOM 1187 O O . GLY B 1 45 ? -2.16 -7.352 -0.885 1 90.75 45 GLY B O 1
ATOM 1188 N N . ASN B 1 46 ? -3.875 -6.852 -2.17 1 88 46 ASN B N 1
ATOM 1189 C CA . ASN B 1 46 ? -4.285 -5.668 -1.427 1 88 46 ASN B CA 1
ATOM 1190 C C . ASN B 1 46 ? -5.613 -5.891 -0.708 1 88 46 ASN B C 1
ATOM 1192 O O . ASN B 1 46 ? -6.68 -5.809 -1.321 1 88 46 ASN B O 1
ATOM 1196 N N . GLU B 1 47 ? -5.457 -6.188 0.548 1 88 47 GLU B N 1
ATOM 1197 C CA . GLU B 1 47 ? -6.637 -6.414 1.381 1 88 47 GLU B CA 1
ATOM 1198 C C . GLU B 1 47 ? -7.457 -7.594 0.87 1 88 47 GLU B C 1
ATOM 1200 O O . GLU B 1 47 ? -8.688 -7.52 0.81 1 88 47 GLU B O 1
ATOM 1205 N N . ASP B 1 48 ? -6.695 -8.727 0.537 1 91.5 48 ASP B N 1
ATOM 1206 C CA . ASP B 1 48 ? -7.328 -9.844 -0.165 1 91.5 48 ASP B CA 1
ATOM 1207 C C . ASP B 1 48 ? -7.379 -11.086 0.714 1 91.5 48 ASP B C 1
ATOM 1209 O O . ASP B 1 48 ? -8.039 -12.07 0.372 1 91.5 48 ASP B O 1
ATOM 1213 N N . LEU B 1 49 ? -6.707 -11.023 1.832 1 94.5 49 LEU B N 1
ATOM 1214 C CA . LEU B 1 49 ? -6.652 -12.211 2.674 1 94.5 49 LEU B CA 1
ATOM 1215 C C . LEU B 1 49 ? -8 -12.469 3.342 1 94.5 49 LEU B C 1
ATOM 1217 O O . LEU B 1 49 ? -8.555 -11.578 3.994 1 94.5 49 LEU B O 1
ATOM 1221 N N . GLN B 1 50 ? -8.469 -13.625 3.168 1 94.19 50 GLN B N 1
ATOM 1222 C CA . GLN B 1 50 ? -9.75 -14.008 3.748 1 94.19 50 GLN B CA 1
ATOM 1223 C C . GLN B 1 50 ? -9.711 -13.938 5.273 1 94.19 50 GLN B C 1
ATOM 1225 O O . GLN B 1 50 ? -8.805 -14.477 5.902 1 94.19 50 GLN B O 1
ATOM 1230 N N . ASN B 1 51 ? -10.68 -13.203 5.781 1 93.44 51 ASN B N 1
ATOM 1231 C CA . ASN B 1 51 ? -10.867 -13.07 7.223 1 93.44 51 ASN B CA 1
ATOM 1232 C C . ASN B 1 51 ? -12.297 -12.68 7.566 1 93.44 51 ASN B C 1
ATOM 1234 O O . ASN B 1 51 ? -12.758 -11.594 7.203 1 93.44 51 ASN B O 1
ATOM 1238 N N . ASN B 1 52 ? -13.008 -13.547 8.266 1 92.38 52 ASN B N 1
ATOM 1239 C CA . ASN B 1 52 ? -14.352 -13.273 8.766 1 92.38 52 ASN B CA 1
ATOM 1240 C C . ASN B 1 52 ? -15.273 -12.766 7.664 1 92.38 52 ASN B C 1
ATOM 1242 O O . ASN B 1 52 ? -15.969 -11.766 7.84 1 92.38 52 ASN B O 1
ATOM 1246 N N . GLY B 1 53 ? -15.227 -13.344 6.512 1 89.56 53 GLY B N 1
ATOM 1247 C CA . GLY B 1 53 ? -16.141 -13.039 5.418 1 89.56 53 GLY B CA 1
ATOM 1248 C C . GLY B 1 53 ? -15.602 -11.969 4.48 1 89.56 53 GLY B C 1
ATOM 1249 O O . GLY B 1 53 ? -16.25 -11.625 3.494 1 89.56 53 GLY B O 1
ATOM 1250 N N . PHE B 1 54 ? -14.391 -11.508 4.824 1 89.25 54 PHE B N 1
ATOM 1251 C CA . PHE B 1 54 ? -13.75 -10.523 3.955 1 89.25 54 PHE B CA 1
ATOM 1252 C C . PHE B 1 54 ? -12.578 -11.148 3.203 1 89.25 54 PHE B C 1
ATOM 1254 O O . PHE B 1 54 ? -12.148 -12.266 3.523 1 89.25 54 PHE B O 1
ATOM 1261 N N . GLY B 1 55 ? -12.195 -10.469 2.09 1 90.12 55 GLY B N 1
ATOM 1262 C CA . GLY B 1 55 ? -11.055 -10.961 1.333 1 90.12 55 GLY B CA 1
ATOM 1263 C C . GLY B 1 55 ? -11.422 -12.031 0.322 1 90.12 55 GLY B C 1
ATOM 1264 O O . GLY B 1 55 ? -12.391 -12.773 0.522 1 90.12 55 GLY B O 1
ATOM 1265 N N . LYS B 1 56 ? -10.594 -12.227 -0.647 1 91.94 56 LYS B N 1
ATOM 1266 C CA . LYS B 1 56 ? -10.93 -13.07 -1.791 1 91.94 56 LYS B CA 1
ATOM 1267 C C . LYS B 1 56 ? -10.133 -14.367 -1.762 1 91.94 56 LYS B C 1
ATOM 1269 O O . LYS B 1 56 ? -10.609 -15.406 -2.225 1 91.94 56 LYS B O 1
ATOM 1274 N N . TYR B 1 57 ? -8.977 -14.312 -1.205 1 94.56 57 TYR B N 1
ATOM 1275 C CA . TYR B 1 57 ? -8.055 -15.43 -1.382 1 94.56 57 TYR B CA 1
ATOM 1276 C C . TYR B 1 57 ? -7.594 -15.977 -0.035 1 94.56 57 TYR B C 1
ATOM 1278 O O . TYR B 1 57 ? -7.449 -15.227 0.93 1 94.56 57 TYR B O 1
ATOM 1286 N N . SER B 1 58 ? -7.414 -17.297 -0.001 1 95.06 58 SER B N 1
ATOM 1287 C CA . SER B 1 58 ? -6.762 -17.906 1.153 1 95.06 58 SER B CA 1
ATOM 1288 C C . SER B 1 58 ? -5.285 -17.531 1.219 1 95.06 58 SER B C 1
ATOM 1290 O O . SER B 1 58 ? -4.715 -17.078 0.227 1 95.06 58 SER B O 1
ATOM 1292 N N . ALA B 1 59 ? -4.676 -17.797 2.404 1 96.19 59 ALA B N 1
ATOM 1293 C CA . ALA B 1 59 ? -3.242 -17.547 2.535 1 96.19 59 ALA B CA 1
ATOM 1294 C C . ALA B 1 59 ? -2.447 -18.391 1.543 1 96.19 59 ALA B C 1
ATOM 1296 O O . ALA B 1 59 ? -1.49 -17.906 0.934 1 96.19 59 ALA B O 1
ATOM 1297 N N . ASP B 1 60 ? -2.881 -19.625 1.335 1 97.06 60 ASP B N 1
ATOM 1298 C CA . ASP B 1 60 ? -2.17 -20.516 0.412 1 97.06 60 ASP B CA 1
ATOM 1299 C C . ASP B 1 60 ? -2.252 -19.984 -1.02 1 97.06 60 ASP B C 1
ATOM 1301 O O . ASP B 1 60 ? -1.268 -20.031 -1.761 1 97.06 60 ASP B O 1
ATOM 1305 N N . GLN B 1 61 ? -3.393 -19.516 -1.394 1 95.81 61 GLN B N 1
ATOM 1306 C CA . GLN B 1 61 ? -3.535 -18.938 -2.727 1 95.81 61 GLN B CA 1
ATOM 1307 C C . GLN B 1 61 ? -2.639 -17.703 -2.895 1 95.81 61 GLN B C 1
ATOM 1309 O O . GLN B 1 61 ? -1.932 -17.578 -3.895 1 95.81 61 GLN B O 1
ATOM 1314 N N . LEU B 1 62 ? -2.643 -16.844 -1.896 1 96.38 62 LEU B N 1
ATOM 1315 C CA . LEU B 1 62 ? -1.815 -15.648 -1.959 1 96.38 62 LEU B CA 1
ATOM 1316 C C . LEU B 1 62 ? -0.334 -16.016 -1.99 1 96.38 62 LEU B C 1
ATOM 1318 O O . LEU B 1 62 ? 0.44 -15.414 -2.74 1 96.38 62 LEU B O 1
ATOM 1322 N N . VAL B 1 63 ? 0.089 -17.016 -1.204 1 97.31 63 VAL B N 1
ATOM 1323 C CA . VAL B 1 63 ? 1.47 -17.484 -1.217 1 97.31 63 VAL B CA 1
ATOM 1324 C C . VAL B 1 63 ? 1.841 -17.953 -2.619 1 97.31 63 VAL B C 1
ATOM 1326 O O . VAL B 1 63 ? 2.924 -17.641 -3.121 1 97.31 63 VAL B O 1
ATOM 1329 N N . GLY B 1 64 ? 0.913 -18.703 -3.232 1 97 64 GLY B N 1
ATOM 1330 C CA . GLY B 1 64 ? 1.145 -19.125 -4.602 1 97 64 GLY B CA 1
ATOM 1331 C C . GLY B 1 64 ? 1.347 -17.969 -5.562 1 97 64 GLY B C 1
ATOM 1332 O O . GLY B 1 64 ? 2.271 -17.984 -6.379 1 97 64 GLY B O 1
ATOM 1333 N N . PHE B 1 65 ? 0.488 -16.938 -5.465 1 96 65 PHE B N 1
ATOM 1334 C CA . PHE B 1 65 ? 0.605 -15.766 -6.32 1 96 65 PHE B CA 1
ATOM 1335 C C . PHE B 1 65 ? 1.924 -15.047 -6.07 1 96 65 PHE B C 1
ATOM 1337 O O . PHE B 1 65 ? 2.615 -14.656 -7.012 1 96 65 PHE B O 1
ATOM 1344 N N . ILE B 1 66 ? 2.27 -14.906 -4.82 1 96.5 66 ILE B N 1
ATOM 1345 C CA . ILE B 1 66 ? 3.494 -14.227 -4.422 1 96.5 66 ILE B CA 1
ATOM 1346 C C . ILE B 1 66 ? 4.703 -14.938 -5.02 1 96.5 66 ILE B C 1
ATOM 1348 O O . ILE B 1 66 ? 5.59 -14.289 -5.59 1 96.5 66 ILE B O 1
ATOM 1352 N N . ASN B 1 67 ? 4.73 -16.234 -4.941 1 97.44 67 ASN B N 1
ATOM 1353 C CA . ASN B 1 67 ? 5.863 -16.984 -5.457 1 97.44 67 ASN B CA 1
ATOM 1354 C C . ASN B 1 67 ? 5.98 -16.859 -6.973 1 97.44 67 ASN B C 1
ATOM 1356 O O . ASN B 1 67 ? 7.086 -16.797 -7.512 1 97.44 67 ASN B O 1
ATOM 1360 N N . ARG B 1 68 ? 4.891 -16.797 -7.605 1 96.5 68 ARG B N 1
ATOM 1361 C CA . ARG B 1 68 ? 4.902 -16.609 -9.055 1 96.5 68 ARG B CA 1
ATOM 1362 C C . ARG B 1 68 ? 5.438 -15.242 -9.43 1 96.5 68 ARG B C 1
ATOM 1364 O O . ARG B 1 68 ? 6.246 -15.109 -10.352 1 96.5 68 ARG B O 1
ATOM 1371 N N . VAL B 1 69 ? 4.988 -14.203 -8.727 1 96.62 69 VAL B N 1
ATOM 1372 C CA . VAL B 1 69 ? 5.477 -12.859 -9.008 1 96.62 69 VAL B CA 1
ATOM 1373 C C . VAL B 1 69 ? 6.953 -12.758 -8.633 1 96.62 69 VAL B C 1
ATOM 1375 O O . VAL B 1 69 ? 7.746 -12.148 -9.352 1 96.62 69 VAL B O 1
ATOM 1378 N N . ARG B 1 70 ? 7.352 -13.367 -7.512 1 96.81 70 ARG B N 1
ATOM 1379 C CA . ARG B 1 70 ? 8.742 -13.359 -7.066 1 96.81 70 ARG B CA 1
ATOM 1380 C C . ARG B 1 70 ? 9.672 -13.883 -8.164 1 96.81 70 ARG B C 1
ATOM 1382 O O . ARG B 1 70 ? 10.766 -13.352 -8.359 1 96.81 70 ARG B O 1
ATOM 1389 N N . SER B 1 71 ? 9.234 -14.812 -8.867 1 96.88 71 SER B N 1
ATOM 1390 C CA . SER B 1 71 ? 10.062 -15.438 -9.891 1 96.88 71 SER B CA 1
ATOM 1391 C C . SER B 1 71 ? 10.422 -14.438 -10.984 1 96.88 71 SER B C 1
ATOM 1393 O O . SER B 1 71 ? 11.469 -14.555 -11.625 1 96.88 71 SER B O 1
ATOM 1395 N N . CYS B 1 72 ? 9.633 -13.414 -11.141 1 95.19 72 CYS B N 1
ATOM 1396 C CA . CYS B 1 72 ? 9.914 -12.516 -12.258 1 95.19 72 CYS B CA 1
ATOM 1397 C C . CYS B 1 72 ? 10.477 -11.188 -11.766 1 95.19 72 CYS B C 1
ATOM 1399 O O . CYS B 1 72 ? 11 -10.398 -12.555 1 95.19 72 CYS B O 1
ATOM 1401 N N . VAL B 1 73 ? 10.422 -10.961 -10.422 1 95.25 73 VAL B N 1
ATOM 1402 C CA . VAL B 1 73 ? 10.906 -9.664 -9.977 1 95.25 73 VAL B CA 1
ATOM 1403 C C . VAL B 1 73 ? 12.297 -9.82 -9.352 1 95.25 73 VAL B C 1
ATOM 1405 O O . VAL B 1 73 ? 12.883 -8.844 -8.883 1 95.25 73 VAL B O 1
ATOM 1408 N N . GLY B 1 74 ? 12.805 -10.977 -9.32 1 92.25 74 GLY B N 1
ATOM 1409 C CA . GLY B 1 74 ? 14.18 -11.227 -8.93 1 92.25 74 GLY B CA 1
ATOM 1410 C C . GLY B 1 74 ? 14.461 -10.875 -7.477 1 92.25 74 GLY B C 1
ATOM 1411 O O . GLY B 1 74 ? 13.781 -11.375 -6.574 1 92.25 74 GLY B O 1
ATOM 1412 N N . LYS B 1 75 ? 15.375 -9.914 -7.312 1 93.38 75 LYS B N 1
ATOM 1413 C CA . LYS B 1 75 ? 15.852 -9.586 -5.969 1 93.38 75 LYS B CA 1
ATOM 1414 C C . LYS B 1 75 ? 15.039 -8.438 -5.367 1 93.38 75 LYS B C 1
ATOM 1416 O O . LYS B 1 75 ? 15.242 -8.07 -4.207 1 93.38 75 LYS B O 1
ATOM 1421 N N . THR B 1 76 ? 14.117 -7.949 -6.137 1 93.06 76 THR B N 1
ATOM 1422 C CA . THR B 1 76 ? 13.273 -6.895 -5.59 1 93.06 76 THR B CA 1
ATOM 1423 C C . THR B 1 76 ? 12.453 -7.414 -4.406 1 93.06 76 THR B C 1
ATOM 1425 O O . THR B 1 76 ? 11.82 -8.461 -4.5 1 93.06 76 THR B O 1
ATOM 1428 N N . PRO B 1 77 ? 12.5 -6.668 -3.242 1 93 77 PRO B N 1
ATOM 1429 C CA . PRO B 1 77 ? 11.68 -7.09 -2.102 1 93 77 PRO B CA 1
ATOM 1430 C C . PRO B 1 77 ? 10.211 -7.285 -2.469 1 93 77 PRO B C 1
ATOM 1432 O O . PRO B 1 77 ? 9.664 -6.512 -3.258 1 93 77 PRO B O 1
ATOM 1435 N N . ILE B 1 78 ? 9.633 -8.367 -1.905 1 94.19 78 ILE B N 1
ATOM 1436 C CA . ILE B 1 78 ? 8.227 -8.672 -2.168 1 94.19 78 ILE B CA 1
ATOM 1437 C C . ILE B 1 78 ? 7.473 -8.789 -0.849 1 94.19 78 ILE B C 1
ATOM 1439 O O . ILE B 1 78 ? 8.016 -9.281 0.144 1 94.19 78 ILE B O 1
ATOM 1443 N N . GLY B 1 79 ? 6.266 -8.281 -0.864 1 94.44 79 GLY B N 1
ATOM 1444 C CA . GLY B 1 79 ? 5.398 -8.312 0.303 1 94.44 79 GLY B CA 1
ATOM 1445 C C . GLY B 1 79 ? 3.932 -8.484 -0.047 1 94.44 79 GLY B C 1
ATOM 1446 O O . GLY B 1 79 ? 3.596 -8.859 -1.173 1 94.44 79 GLY B O 1
ATOM 1447 N N . SER B 1 80 ? 3.119 -8.289 0.961 1 94.88 80 SER B N 1
ATOM 1448 C CA . SER B 1 80 ? 1.665 -8.25 0.837 1 94.88 80 SER B CA 1
ATOM 1449 C C . SER B 1 80 ? 1.061 -7.191 1.758 1 94.88 80 SER B C 1
ATOM 1451 O O . SER B 1 80 ? 1.546 -6.98 2.871 1 94.88 80 SER B O 1
ATOM 1453 N N . VAL B 1 81 ? -0.009 -6.582 1.242 1 92.38 81 VAL B N 1
ATOM 1454 C CA . VAL B 1 81 ? -0.663 -5.539 2.025 1 92.38 81 VAL B CA 1
ATOM 1455 C C . VAL B 1 81 ? -2.039 -6.02 2.479 1 92.38 81 VAL B C 1
ATOM 1457 O O . VAL B 1 81 ? -2.881 -6.379 1.651 1 92.38 81 VAL B O 1
ATOM 1460 N N . GLN B 1 82 ? -2.225 -5.988 3.803 1 92.88 82 GLN B N 1
ATOM 1461 C CA . GLN B 1 82 ? -3.508 -6.32 4.414 1 92.88 82 GLN B CA 1
ATOM 1462 C C . GLN B 1 82 ? -3.904 -5.281 5.457 1 92.88 82 GLN B C 1
ATOM 1464 O O . GLN B 1 82 ? -3.068 -4.488 5.902 1 92.88 82 GLN B O 1
ATOM 1469 N N . ARG B 1 83 ? -5.207 -5.258 5.789 1 89.69 83 ARG B N 1
ATOM 1470 C CA . ARG B 1 83 ? -5.598 -4.465 6.949 1 89.69 83 ARG B CA 1
ATOM 1471 C C . ARG B 1 83 ? -5.004 -5.039 8.234 1 89.69 83 ARG B C 1
ATOM 1473 O O . ARG B 1 83 ? -4.672 -6.223 8.289 1 89.69 83 ARG B O 1
ATOM 1480 N N . ILE B 1 84 ? -4.945 -4.219 9.156 1 86.69 84 ILE B N 1
ATOM 1481 C CA . ILE B 1 84 ? -4.363 -4.656 10.422 1 86.69 84 ILE B CA 1
ATOM 1482 C C . ILE B 1 84 ? -5.164 -5.828 10.977 1 86.69 84 ILE B C 1
ATOM 1484 O O . ILE B 1 84 ? -4.594 -6.758 11.555 1 86.69 84 ILE B O 1
ATOM 1488 N N . ASN B 1 85 ? -6.438 -5.906 10.773 1 88.31 85 ASN B N 1
ATOM 1489 C CA . ASN B 1 85 ? -7.277 -6.977 11.297 1 88.31 85 ASN B CA 1
ATOM 1490 C C . ASN B 1 85 ? -6.93 -8.32 10.664 1 88.31 85 ASN B C 1
ATOM 1492 O O . ASN B 1 85 ? -6.93 -9.352 11.344 1 88.31 85 ASN B O 1
ATOM 1496 N N . GLU B 1 86 ? -6.633 -8.32 9.406 1 92.69 86 GLU B N 1
ATOM 1497 C CA . GLU B 1 86 ? -6.266 -9.57 8.75 1 92.69 86 GLU B CA 1
ATOM 1498 C C . GLU B 1 86 ? -4.938 -10.109 9.281 1 92.69 86 GLU B C 1
ATOM 1500 O O . GLU B 1 86 ? -4.789 -11.312 9.5 1 92.69 86 GLU B O 1
ATOM 1505 N N . TRP B 1 87 ? -3.998 -9.203 9.516 1 92.12 87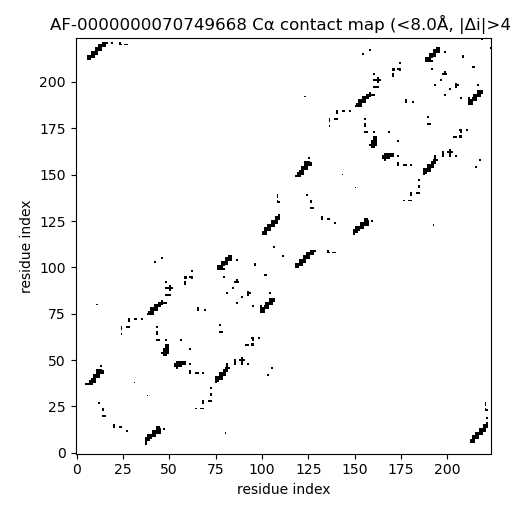 TRP B N 1
ATOM 1506 C CA . TRP B 1 87 ? -2.699 -9.633 10.016 1 92.12 87 TRP B CA 1
ATOM 1507 C C . TRP B 1 87 ? -2.822 -10.211 11.422 1 92.12 87 TRP B C 1
ATOM 1509 O O . TRP B 1 87 ? -2.145 -11.18 11.766 1 92.12 87 TRP B O 1
ATOM 1519 N N . LEU B 1 88 ? -3.762 -9.688 12.164 1 89.62 88 LEU B N 1
ATOM 1520 C CA . LEU B 1 88 ? -3.83 -10.039 13.578 1 89.62 88 LEU B CA 1
ATOM 1521 C C . LEU B 1 88 ? -4.785 -11.203 13.797 1 89.62 88 LEU B C 1
ATOM 1523 O O . LEU B 1 88 ? -4.613 -11.977 14.742 1 89.62 88 LEU B O 1
ATOM 1527 N N . SER B 1 89 ? -5.777 -11.406 12.891 1 92.94 89 SER B N 1
ATOM 1528 C CA . SER B 1 89 ? -6.855 -12.305 13.297 1 92.94 89 SER B CA 1
ATOM 1529 C C . SER B 1 89 ? -7.062 -13.414 12.266 1 92.94 89 SER B C 1
ATOM 1531 O O . SER B 1 89 ? -7.742 -14.406 12.547 1 92.94 89 SER B O 1
ATOM 1533 N N . ALA B 1 90 ? -6.504 -13.266 11.039 1 94.19 90 ALA B N 1
ATOM 1534 C CA . ALA B 1 90 ? -6.652 -14.367 10.094 1 94.19 90 ALA B CA 1
ATOM 1535 C C . ALA B 1 90 ? -5.848 -15.586 10.531 1 94.19 90 ALA B C 1
ATOM 1537 O O . ALA B 1 90 ? -4.676 -15.461 10.906 1 94.19 90 ALA B O 1
ATOM 1538 N N . ASN B 1 91 ? -6.383 -16.75 10.469 1 92.19 91 ASN B N 1
ATOM 1539 C CA . ASN B 1 91 ? -5.793 -17.969 10.992 1 92.19 91 ASN B CA 1
ATOM 1540 C C . ASN B 1 91 ? -4.484 -18.312 10.289 1 92.19 91 ASN B C 1
ATOM 1542 O O . ASN B 1 91 ? -3.568 -18.859 10.906 1 92.19 91 ASN B O 1
ATOM 1546 N N . ASP B 1 92 ? -4.344 -17.969 9.094 1 94.25 92 ASP B N 1
ATOM 1547 C CA . ASP B 1 92 ? -3.184 -18.422 8.328 1 94.25 92 ASP B CA 1
ATOM 1548 C C . ASP B 1 92 ? -2.34 -17.234 7.863 1 94.25 92 ASP B C 1
ATOM 1550 O O . ASP B 1 92 ? -1.537 -17.359 6.938 1 94.25 92 ASP B O 1
ATOM 1554 N N . ALA B 1 93 ? -2.477 -16.125 8.555 1 94.25 93 ALA B N 1
ATOM 1555 C CA . ALA B 1 93 ? -1.706 -14.93 8.195 1 94.25 93 ALA B CA 1
ATOM 1556 C C . ALA B 1 93 ? -0.208 -15.188 8.328 1 94.25 93 ALA B C 1
ATOM 1558 O O . ALA B 1 93 ? 0.598 -14.602 7.602 1 94.25 93 ALA B O 1
ATOM 1559 N N . TRP B 1 94 ? 0.156 -16.047 9.25 1 94.69 94 TRP B N 1
ATOM 1560 C CA . TRP B 1 94 ? 1.562 -16.359 9.492 1 94.69 94 TRP B CA 1
ATOM 1561 C C . TRP B 1 94 ? 2.201 -16.984 8.258 1 94.69 94 TRP B C 1
ATOM 1563 O O . TRP B 1 94 ? 3.391 -16.797 8 1 94.69 94 TRP B O 1
ATOM 1573 N N . LYS B 1 95 ? 1.493 -17.75 7.496 1 96.06 95 LYS B N 1
ATOM 1574 C CA . LYS B 1 95 ? 2.018 -18.312 6.258 1 96.06 95 LYS B CA 1
ATOM 1575 C C . LYS B 1 95 ? 2.438 -17.219 5.285 1 96.06 95 LYS B C 1
ATOM 1577 O O . LYS B 1 95 ? 3.496 -17.312 4.656 1 96.06 95 LYS B O 1
ATOM 1582 N N . LEU B 1 96 ? 1.534 -16.25 5.27 1 94.56 96 LEU B N 1
ATOM 1583 C CA . LEU B 1 96 ? 1.817 -15.109 4.402 1 94.56 96 LEU B CA 1
ATOM 1584 C C . LEU B 1 96 ? 3.025 -14.328 4.906 1 94.56 96 LEU B C 1
ATOM 1586 O O . LEU B 1 96 ? 3.936 -14.016 4.133 1 94.56 96 LEU B O 1
ATOM 1590 N N . ALA B 1 97 ? 3.078 -14.062 6.195 1 93.62 97 ALA B N 1
ATOM 1591 C CA . ALA B 1 97 ? 4.16 -13.289 6.801 1 93.62 97 ALA B CA 1
ATOM 1592 C C . ALA B 1 97 ? 5.504 -13.992 6.621 1 93.62 97 ALA B C 1
ATOM 1594 O O . ALA B 1 97 ? 6.531 -13.336 6.434 1 93.62 97 ALA B O 1
ATOM 1595 N N . ASN B 1 98 ? 5.527 -15.289 6.559 1 95.44 98 ASN B N 1
ATOM 1596 C CA . ASN B 1 98 ? 6.754 -16.062 6.438 1 95.44 98 ASN B CA 1
ATOM 1597 C C . ASN B 1 98 ? 7.242 -16.125 4.996 1 95.44 98 ASN B C 1
ATOM 1599 O O . ASN B 1 98 ? 8.375 -16.547 4.734 1 95.44 98 ASN B O 1
ATOM 1603 N N . THR B 1 99 ? 6.461 -15.727 4.141 1 95.69 99 THR B N 1
ATOM 1604 C CA . THR B 1 99 ? 6.773 -15.859 2.723 1 95.69 99 THR B CA 1
ATOM 1605 C C . THR B 1 99 ? 7.348 -14.562 2.168 1 95.69 99 THR B C 1
ATOM 1607 O O . THR B 1 99 ? 8.031 -14.57 1.139 1 95.69 99 THR B O 1
ATOM 1610 N N . VAL B 1 100 ? 7.098 -13.477 2.926 1 94.75 100 VAL B N 1
ATOM 1611 C CA . VAL B 1 100 ? 7.387 -12.18 2.328 1 94.75 100 VAL B CA 1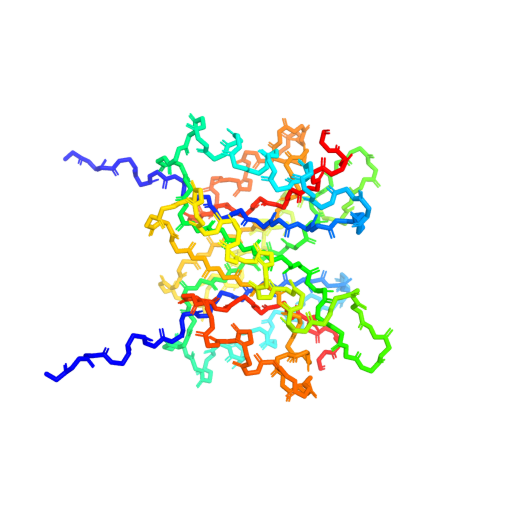
ATOM 1612 C C . VAL B 1 100 ? 8.602 -11.555 3.012 1 94.75 100 VAL B C 1
ATOM 1614 O O . VAL B 1 100 ? 9.023 -12.008 4.078 1 94.75 100 VAL B O 1
ATOM 1617 N N . ASP B 1 101 ? 9.125 -10.484 2.305 1 92.56 101 ASP B N 1
ATOM 1618 C CA . ASP B 1 101 ? 10.266 -9.719 2.811 1 92.56 101 ASP B CA 1
ATOM 1619 C C . ASP B 1 101 ? 9.805 -8.562 3.691 1 92.56 101 ASP B C 1
ATOM 1621 O O . ASP B 1 101 ? 10.578 -8.047 4.504 1 92.56 101 ASP B O 1
ATOM 1625 N N . SER B 1 102 ? 8.555 -8.188 3.467 1 90.06 102 SER B N 1
ATOM 1626 C CA . SER B 1 102 ? 7.945 -7.109 4.23 1 90.06 102 SER B CA 1
ATOM 1627 C C . SER B 1 102 ? 6.426 -7.219 4.234 1 90.06 102 SER B C 1
ATOM 1629 O O . SER B 1 102 ? 5.84 -7.816 3.33 1 90.06 102 SER B O 1
ATOM 1631 N N . ILE B 1 103 ? 5.883 -6.668 5.301 1 93 103 ILE B N 1
ATOM 1632 C CA . ILE B 1 103 ? 4.426 -6.652 5.367 1 93 103 ILE B CA 1
ATOM 1633 C C . ILE B 1 103 ? 3.916 -5.219 5.258 1 93 103 ILE B C 1
ATOM 1635 O O . ILE B 1 103 ? 4.52 -4.297 5.809 1 93 103 ILE B O 1
ATOM 1639 N N . GLY B 1 104 ? 2.91 -5.016 4.395 1 92.25 104 GLY B N 1
ATOM 1640 C CA . GLY B 1 104 ? 2.129 -3.787 4.367 1 92.25 104 GLY B CA 1
ATOM 1641 C C . GLY B 1 104 ? 0.875 -3.861 5.219 1 92.25 104 GLY B C 1
ATOM 1642 O O . GLY B 1 104 ? 0.164 -4.867 5.199 1 92.25 104 GLY B O 1
ATOM 1643 N N . VAL B 1 105 ? 0.685 -2.77 5.977 1 90.62 105 VAL B N 1
ATOM 1644 C CA . VAL B 1 105 ? -0.474 -2.74 6.863 1 90.62 105 VAL B CA 1
ATOM 1645 C C . VAL B 1 105 ? -1.327 -1.511 6.555 1 90.62 105 VAL B C 1
ATOM 1647 O O . VAL B 1 105 ? -0.873 -0.376 6.719 1 90.62 105 VAL B O 1
ATOM 1650 N N . ASN B 1 106 ? -2.545 -1.729 6.051 1 88.44 106 ASN B N 1
ATOM 1651 C CA . ASN B 1 106 ? -3.5 -0.634 5.91 1 88.44 106 ASN B CA 1
ATOM 1652 C C . ASN B 1 106 ? -4.277 -0.397 7.203 1 88.44 106 ASN B C 1
ATOM 1654 O O . ASN B 1 106 ? -4.859 -1.328 7.758 1 88.44 106 ASN B O 1
ATOM 1658 N N . ILE B 1 107 ? -4.176 0.844 7.613 1 86.62 107 ILE B N 1
ATOM 1659 C CA . ILE B 1 107 ? -4.918 1.218 8.812 1 86.62 107 ILE B CA 1
ATOM 1660 C C . ILE B 1 107 ? -5.969 2.268 8.453 1 86.62 107 ILE B C 1
ATOM 1662 O O . ILE B 1 107 ? -5.719 3.154 7.637 1 86.62 107 ILE B O 1
ATOM 1666 N N . TYR B 1 108 ? -7.176 2.129 9.023 1 85.25 108 TYR B N 1
ATOM 1667 C CA . TYR B 1 108 ? -8.289 3.07 8.961 1 85.25 108 TYR B CA 1
ATOM 1668 C C . TYR B 1 108 ? -8.602 3.637 10.344 1 85.25 108 TYR B C 1
ATOM 1670 O O . TYR B 1 108 ? -9.328 3.02 11.117 1 85.25 108 TYR B O 1
ATOM 1678 N N . PRO B 1 109 ? -7.965 4.742 10.516 1 80.56 109 PRO B N 1
ATOM 1679 C CA . PRO B 1 109 ? -7.988 5.227 11.898 1 80.56 109 PRO B CA 1
ATOM 1680 C C . PRO B 1 109 ? -9.406 5.406 12.43 1 80.56 109 PRO B C 1
ATOM 1682 O O . PRO B 1 109 ? -9.641 5.234 13.633 1 80.56 109 PRO B O 1
ATOM 1685 N N . PHE B 1 110 ? -10.375 5.742 11.562 1 75.31 110 PHE B N 1
ATOM 1686 C CA . PHE B 1 110 ? -11.75 5.875 12.023 1 75.31 110 PHE B CA 1
ATOM 1687 C C . PHE B 1 110 ? -12.289 4.527 12.492 1 75.31 110 PHE B C 1
ATOM 1689 O O . PHE B 1 110 ? -13.18 4.477 13.352 1 75.31 110 PHE B O 1
ATOM 1696 N N . PHE B 1 111 ? -11.742 3.527 11.977 1 65.62 111 PHE B N 1
ATOM 1697 C CA . PHE B 1 111 ? -12.305 2.217 12.281 1 65.62 111 PHE B CA 1
ATOM 1698 C C . PHE B 1 111 ? -11.422 1.465 13.273 1 65.62 111 PHE B C 1
ATOM 1700 O O . PHE B 1 111 ? -11.602 0.265 13.484 1 65.62 111 PHE B O 1
ATOM 1707 N N . MET B 1 112 ? -10.453 2.234 13.633 1 58.38 112 MET B N 1
ATOM 1708 C CA . MET B 1 112 ? -9.633 1.572 14.641 1 58.38 112 MET B CA 1
ATOM 1709 C C . MET B 1 112 ? -10.141 1.884 16.047 1 58.38 112 MET B C 1
ATOM 1711 O O . MET B 1 112 ? -10.789 2.91 16.266 1 58.38 112 MET B O 1
#

pLDDT: mean 86.77, std 15.45, range [19.78, 97.44]

Organism: Phytophthora sojae (strain P6497) (NCBI:txid1094619)